Protein AF-A0A212FFH3-F1 (afdb_monomer)

Radius of gyration: 21.92 Å; Cα contacts (8 Å, |Δi|>4): 417; chains: 1; bounding box: 61×40×51 Å

Structure (mmCIF, N/CA/C/O backbone):
data_AF-A0A212FFH3-F1
#
_entry.id   AF-A0A212FFH3-F1
#
loop_
_atom_site.group_PDB
_atom_site.id
_atom_site.type_symbol
_atom_site.label_atom_id
_atom_site.label_alt_id
_atom_site.label_comp_id
_atom_site.label_asym_id
_atom_site.label_entity_id
_atom_site.label_seq_id
_atom_site.pdbx_PDB_ins_code
_atom_site.Cartn_x
_atom_site.Cartn_y
_atom_site.Cartn_z
_atom_site.occupancy
_atom_site.B_iso_or_equiv
_atom_site.auth_seq_id
_atom_site.auth_comp_id
_atom_site.auth_asym_id
_atom_site.auth_atom_id
_atom_site.pdbx_PDB_model_num
ATOM 1 N N . MET A 1 1 ? 16.364 11.597 5.522 1.00 53.00 1 MET A N 1
ATOM 2 C CA . MET A 1 1 ? 15.280 11.852 6.486 1.00 53.00 1 MET A CA 1
ATOM 3 C C . MET A 1 1 ? 15.518 13.255 6.977 1.00 53.00 1 MET A C 1
ATOM 5 O O . MET A 1 1 ? 16.485 13.451 7.699 1.00 53.00 1 MET A O 1
ATOM 9 N N . ASP A 1 2 ? 14.752 14.220 6.476 1.00 43.44 2 ASP A N 1
ATOM 10 C CA . ASP A 1 2 ? 14.699 15.530 7.116 1.00 43.44 2 ASP A CA 1
ATOM 11 C C . ASP A 1 2 ? 14.034 15.353 8.492 1.00 43.44 2 ASP A C 1
ATOM 13 O O . ASP A 1 2 ? 13.004 14.686 8.604 1.00 43.44 2 ASP A O 1
ATOM 17 N N . LEU A 1 3 ? 14.711 15.828 9.536 1.00 47.34 3 LEU A N 1
ATOM 18 C CA . LEU A 1 3 ? 14.344 15.676 10.949 1.00 47.34 3 LEU A CA 1
ATOM 19 C C . LEU A 1 3 ? 13.832 17.000 11.539 1.00 47.34 3 LEU A C 1
ATOM 21 O O . LEU A 1 3 ? 13.710 17.110 12.763 1.00 47.34 3 LEU A O 1
ATOM 25 N N . SER A 1 4 ? 13.552 17.998 10.693 1.00 45.84 4 SER A N 1
ATOM 26 C CA . SER A 1 4 ? 13.085 19.322 11.106 1.00 45.84 4 SER A CA 1
ATOM 27 C C . SER A 1 4 ? 11.875 19.224 12.060 1.00 45.84 4 SER A C 1
ATOM 29 O O . SER A 1 4 ? 10.978 18.402 11.854 1.00 45.84 4 SER A O 1
ATOM 31 N N . PRO A 1 5 ? 11.887 19.944 13.196 1.00 42.56 5 PRO A N 1
ATOM 32 C CA . PRO A 1 5 ? 10.888 19.805 14.250 1.00 42.56 5 PRO A CA 1
ATOM 33 C C . PRO A 1 5 ? 9.624 20.604 13.910 1.00 42.56 5 PRO A C 1
ATOM 35 O O . PRO A 1 5 ? 9.508 21.768 14.269 1.00 42.56 5 PRO A O 1
ATOM 38 N N . ASP A 1 6 ? 8.654 19.972 13.254 1.00 53.81 6 ASP A N 1
ATOM 39 C CA . ASP A 1 6 ? 7.264 20.415 13.363 1.00 53.81 6 ASP A CA 1
ATOM 40 C C . ASP A 1 6 ? 6.737 19.925 14.721 1.00 53.81 6 ASP A C 1
ATOM 42 O O . ASP A 1 6 ? 6.400 18.748 14.886 1.00 53.81 6 ASP A O 1
ATOM 46 N N . GLU A 1 7 ? 6.742 20.811 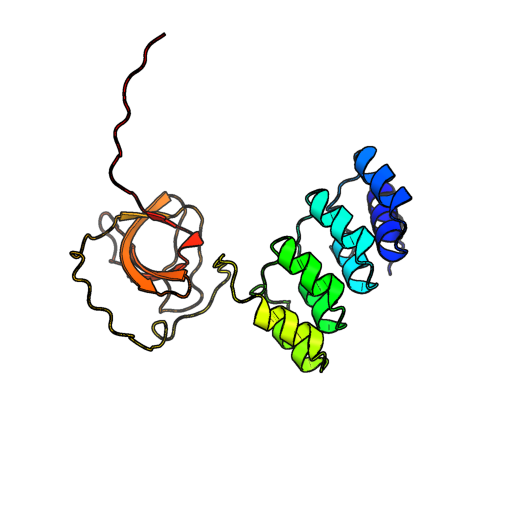15.720 1.00 53.56 7 GLU A N 1
ATOM 47 C CA . GLU A 1 7 ? 6.319 20.552 17.111 1.00 53.56 7 GLU A CA 1
ATOM 48 C C . GLU A 1 7 ? 4.887 19.978 17.217 1.00 53.56 7 GLU A C 1
ATOM 50 O O . GLU A 1 7 ? 4.553 19.318 18.197 1.00 53.56 7 GLU A O 1
ATOM 55 N N . GLU A 1 8 ? 4.045 20.156 16.193 1.00 56.94 8 GLU A N 1
ATOM 56 C CA . GLU A 1 8 ? 2.633 19.751 16.209 1.00 56.94 8 GLU A CA 1
ATOM 57 C C . GLU A 1 8 ? 2.380 18.264 15.878 1.00 56.94 8 GLU A C 1
ATOM 59 O O . GLU A 1 8 ? 1.301 17.762 16.179 1.00 56.94 8 GLU A O 1
ATOM 64 N N . ASN A 1 9 ? 3.351 17.516 15.326 1.00 69.75 9 ASN A N 1
ATOM 65 C CA . ASN A 1 9 ? 3.144 16.112 14.912 1.00 69.75 9 ASN A CA 1
ATOM 66 C C . ASN A 1 9 ? 4.090 15.105 15.598 1.00 69.75 9 ASN A C 1
ATOM 68 O O . ASN A 1 9 ? 4.608 14.164 14.983 1.00 69.75 9 ASN A O 1
ATOM 72 N N . PHE A 1 10 ? 4.345 15.300 16.895 1.00 77.06 10 PHE A N 1
ATOM 73 C CA . PHE A 1 10 ? 5.219 14.424 17.686 1.00 77.06 10 PHE A CA 1
ATOM 74 C C . PHE A 1 10 ? 4.735 12.964 17.712 1.00 77.06 10 PHE A C 1
ATOM 76 O O . PHE A 1 10 ? 5.533 12.047 17.513 1.00 77.06 10 PHE A O 1
ATOM 83 N N . GLN A 1 11 ? 3.427 12.739 17.889 1.00 77.25 11 GLN A N 1
ATOM 84 C CA . GLN A 1 11 ? 2.838 11.394 17.890 1.00 77.25 11 GLN A CA 1
ATOM 85 C C . GLN A 1 11 ? 2.949 10.714 16.524 1.00 77.25 11 GLN A C 1
ATOM 87 O O . GLN A 1 11 ? 3.329 9.547 16.463 1.00 77.25 11 GLN A O 1
ATOM 92 N N . GLY A 1 12 ? 2.709 11.442 15.426 1.00 80.50 12 GLY A N 1
ATOM 93 C CA . GLY A 1 12 ? 2.915 10.915 14.080 1.00 80.50 12 GLY A CA 1
ATOM 94 C C . GLY A 1 12 ? 4.368 10.512 13.852 1.00 80.50 12 GLY A C 1
ATOM 95 O O . GLY A 1 12 ? 4.637 9.418 13.359 1.00 80.50 12 GLY A O 1
ATOM 96 N N . ARG A 1 13 ? 5.332 11.333 14.286 1.00 83.00 13 ARG A N 1
ATOM 97 C CA . ARG A 1 13 ? 6.763 10.991 14.218 1.00 83.00 13 ARG A CA 1
ATOM 98 C C . ARG A 1 13 ? 7.092 9.735 15.025 1.00 83.00 13 ARG A C 1
ATOM 100 O O . ARG A 1 13 ? 7.803 8.866 14.523 1.00 83.00 13 ARG A O 1
ATOM 107 N N . LEU A 1 14 ? 6.559 9.616 16.241 1.00 88.12 14 LEU A N 1
ATOM 108 C CA . LEU A 1 14 ? 6.739 8.422 17.066 1.00 88.12 14 LEU A CA 1
ATOM 109 C C . LEU A 1 14 ? 6.138 7.176 16.405 1.00 88.12 14 LEU A C 1
ATO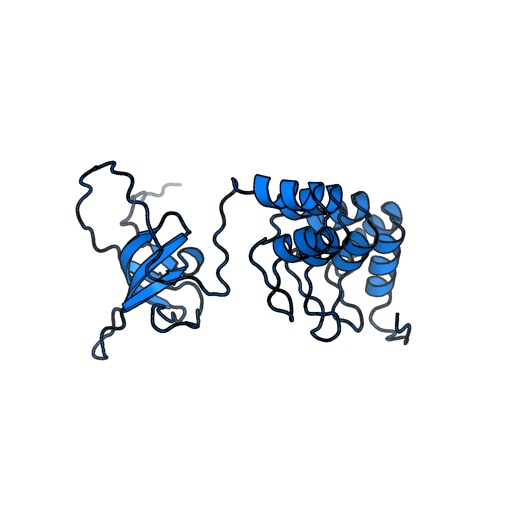M 111 O O . LEU A 1 14 ? 6.782 6.129 16.401 1.00 88.12 14 LEU A O 1
ATOM 115 N N . LEU A 1 15 ? 4.962 7.300 15.784 1.00 89.44 15 LEU A N 1
ATOM 116 C CA . LEU A 1 15 ? 4.292 6.205 15.082 1.00 89.44 15 LEU A CA 1
ATOM 117 C C . LEU A 1 15 ? 5.128 5.701 13.895 1.00 89.44 15 LEU A C 1
ATOM 119 O O . LEU A 1 15 ? 5.273 4.494 13.705 1.00 89.44 15 LEU A O 1
ATOM 123 N N . HIS A 1 16 ? 5.757 6.610 13.141 1.00 88.75 16 HIS A N 1
ATOM 124 C CA . HIS A 1 16 ? 6.697 6.240 12.077 1.00 88.75 16 HIS A CA 1
ATOM 125 C C . HIS A 1 16 ? 7.910 5.478 12.611 1.00 88.75 16 HIS A C 1
ATOM 127 O O . HIS A 1 16 ? 8.321 4.484 12.013 1.00 88.75 16 HIS A O 1
ATOM 133 N N . LEU A 1 17 ? 8.499 5.943 13.715 1.00 89.25 17 LEU A N 1
ATOM 134 C CA . LEU A 1 17 ? 9.668 5.310 14.325 1.00 89.25 17 LEU A CA 1
ATOM 135 C C . LEU A 1 17 ? 9.334 3.927 14.896 1.00 89.25 17 LEU A C 1
ATOM 137 O O . LEU A 1 17 ? 10.089 2.980 14.672 1.00 89.25 17 LEU A O 1
ATOM 141 N N . ALA A 1 18 ? 8.183 3.791 15.560 1.00 92.12 18 ALA A N 1
ATOM 142 C CA . ALA A 1 18 ? 7.683 2.513 16.054 1.00 92.12 18 ALA A CA 1
ATOM 143 C C . ALA A 1 18 ? 7.504 1.509 14.903 1.00 92.12 18 ALA A C 1
ATOM 145 O O . ALA A 1 18 ? 8.027 0.397 14.964 1.00 92.12 18 ALA A O 1
ATOM 146 N N . ALA A 1 19 ? 6.874 1.941 13.806 1.00 91.88 19 ALA A N 1
ATOM 147 C CA . ALA A 1 19 ? 6.693 1.133 12.603 1.00 91.88 19 ALA A CA 1
ATOM 148 C C . ALA A 1 19 ? 8.019 0.755 11.913 1.00 91.88 19 ALA A C 1
ATOM 150 O O . ALA A 1 19 ? 8.158 -0.352 11.393 1.00 91.88 19 ALA A O 1
ATOM 151 N N . LEU A 1 20 ? 9.008 1.655 11.907 1.00 89.62 20 LEU A N 1
ATOM 152 C CA . LEU A 1 20 ? 10.315 1.429 11.282 1.00 89.62 20 LEU A CA 1
ATOM 153 C C . LEU A 1 20 ? 11.167 0.406 12.053 1.00 89.62 20 LEU A C 1
ATOM 155 O O . LEU A 1 20 ? 11.857 -0.419 11.443 1.00 89.62 20 LEU A O 1
ATOM 159 N N . TRP A 1 21 ? 11.127 0.465 13.386 1.00 89.50 21 TRP A N 1
ATOM 160 C CA . TRP A 1 21 ? 11.903 -0.403 14.277 1.00 89.50 21 TRP A CA 1
ATOM 161 C C . TRP A 1 21 ? 11.163 -1.663 14.733 1.00 89.50 21 TRP A C 1
ATOM 163 O O . TRP A 1 21 ? 11.727 -2.440 15.496 1.00 89.50 21 TRP A O 1
ATOM 173 N N . ASP A 1 22 ? 9.952 -1.894 14.223 1.00 90.00 22 ASP A N 1
ATOM 174 C CA . ASP A 1 22 ? 9.084 -3.022 14.589 1.00 90.00 22 ASP A CA 1
ATOM 175 C C . ASP A 1 22 ? 8.681 -3.049 16.070 1.00 90.00 22 ASP A C 1
ATOM 177 O O . ASP A 1 22 ? 8.478 -4.110 16.661 1.00 90.00 22 ASP A O 1
ATOM 181 N N . ASN A 1 23 ? 8.579 -1.873 16.693 1.00 93.38 23 ASN A N 1
ATOM 182 C CA . ASN A 1 23 ? 8.131 -1.763 18.073 1.00 93.3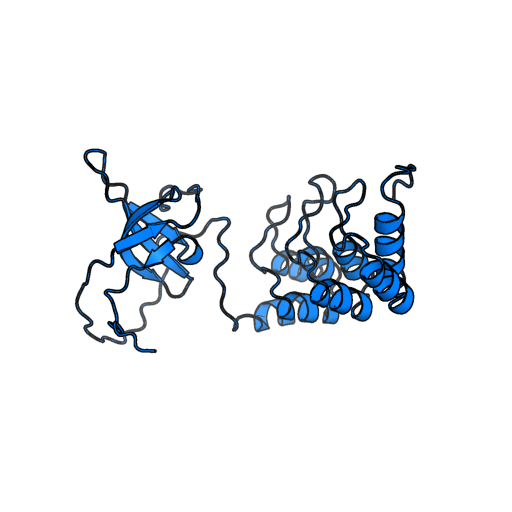8 23 ASN A CA 1
ATOM 183 C C . ASN A 1 23 ? 6.597 -1.793 18.123 1.00 93.38 23 ASN A C 1
ATOM 185 O O . ASN A 1 23 ? 5.940 -0.752 18.184 1.00 93.38 23 ASN A O 1
ATOM 189 N N . LEU A 1 24 ? 6.045 -3.006 18.058 1.00 92.50 24 LEU A N 1
ATOM 190 C CA . LEU A 1 24 ? 4.604 -3.248 18.037 1.00 92.50 24 LEU A CA 1
ATOM 191 C C . LEU A 1 24 ? 3.904 -2.740 19.304 1.00 92.50 24 LEU A C 1
ATOM 193 O O . LEU A 1 24 ? 2.816 -2.183 19.201 1.00 92.50 24 LEU A O 1
ATOM 197 N N . GLU A 1 25 ? 4.526 -2.906 20.473 1.00 93.12 25 GLU A N 1
ATOM 198 C CA . GLU A 1 25 ? 3.972 -2.462 21.759 1.00 93.12 25 GLU A CA 1
ATOM 199 C C . GLU A 1 25 ? 3.777 -0.944 21.762 1.00 93.12 25 GLU A C 1
ATOM 201 O O . GLU A 1 25 ? 2.660 -0.460 21.945 1.00 93.12 25 GLU A O 1
ATOM 206 N N . LEU A 1 26 ? 4.833 -0.192 21.432 1.00 91.69 26 LEU A N 1
ATOM 207 C CA . LEU A 1 26 ? 4.756 1.265 21.330 1.00 91.69 26 LEU A CA 1
ATOM 208 C C . LEU A 1 26 ? 3.752 1.706 20.259 1.00 91.69 26 LEU A C 1
ATOM 210 O O . LEU A 1 26 ? 3.013 2.666 20.459 1.00 91.69 26 LEU A O 1
ATOM 214 N N . LEU A 1 27 ? 3.711 1.016 19.117 1.00 93.31 27 LEU A N 1
ATOM 215 C CA . LEU A 1 27 ? 2.769 1.323 18.044 1.00 93.31 27 LEU A CA 1
ATOM 216 C C . LEU A 1 27 ? 1.312 1.161 18.506 1.00 93.31 27 LEU A C 1
ATOM 218 O O . LEU A 1 27 ? 0.493 2.043 18.258 1.00 93.31 27 LEU A O 1
ATOM 222 N N . GLN A 1 28 ? 0.994 0.069 19.202 1.00 92.38 28 GLN A N 1
ATOM 223 C CA . GLN A 1 28 ? -0.345 -0.184 19.736 1.00 92.38 28 GLN A CA 1
ATOM 224 C C . GLN A 1 28 ? -0.731 0.818 20.825 1.00 92.38 28 GLN A C 1
ATOM 226 O O . GLN A 1 28 ? -1.860 1.310 20.812 1.00 92.38 28 GLN A O 1
ATOM 231 N N . GLU A 1 29 ? 0.192 1.164 21.725 1.00 92.88 29 GLU A N 1
ATOM 232 C CA . GLU A 1 29 ? -0.041 2.202 22.733 1.00 92.88 29 GLU A CA 1
ATOM 233 C C . GLU A 1 29 ? -0.341 3.555 22.082 1.00 92.88 29 GLU A C 1
ATOM 235 O O . GLU A 1 29 ? -1.333 4.198 22.427 1.00 92.88 29 GLU A O 1
ATOM 240 N N . LEU A 1 30 ? 0.453 3.966 21.088 1.00 89.75 30 LEU A N 1
ATOM 241 C CA . LEU A 1 30 ? 0.237 5.225 20.372 1.00 89.75 30 LEU A CA 1
ATOM 242 C C . LEU A 1 30 ? -1.146 5.265 19.712 1.00 89.75 30 LEU A C 1
ATOM 244 O O . LEU A 1 30 ? -1.883 6.234 19.901 1.00 89.75 30 LEU A O 1
ATOM 248 N N . LEU A 1 31 ? -1.534 4.198 19.010 1.00 88.50 31 LEU A N 1
ATOM 249 C CA . LEU A 1 31 ? -2.857 4.089 18.389 1.00 88.50 31 LEU A CA 1
ATOM 250 C C . LEU A 1 31 ? -3.984 4.113 19.435 1.00 88.50 31 LEU A C 1
ATOM 252 O O . LEU A 1 31 ? -4.989 4.795 19.239 1.00 88.50 31 LEU A O 1
ATOM 256 N N . ALA A 1 32 ? -3.804 3.445 20.578 1.00 89.44 32 ALA A N 1
ATOM 257 C CA . ALA A 1 32 ? -4.771 3.459 21.677 1.00 89.44 32 ALA A CA 1
ATOM 258 C C . ALA A 1 32 ? -4.915 4.846 22.329 1.00 89.44 32 ALA A C 1
ATOM 260 O O . ALA A 1 32 ? -6.006 5.213 22.763 1.00 89.44 32 ALA A O 1
ATOM 261 N N . THR A 1 33 ? -3.839 5.640 22.365 1.00 87.12 33 THR A N 1
ATOM 262 C CA . THR A 1 33 ? -3.863 7.032 22.857 1.00 87.12 33 THR A CA 1
ATOM 263 C C . THR A 1 33 ? -4.414 8.042 21.844 1.00 87.12 33 THR A C 1
ATOM 265 O O . THR A 1 33 ? -4.461 9.236 22.140 1.00 87.12 33 THR A O 1
ATOM 268 N N . GLY A 1 34 ? -4.869 7.577 20.676 1.00 81.62 34 GLY A N 1
ATOM 269 C CA . GLY A 1 34 ? -5.495 8.412 19.651 1.00 81.62 34 GLY A CA 1
ATOM 270 C C . GLY A 1 34 ? -4.520 9.026 18.649 1.00 81.62 34 GLY A C 1
ATOM 271 O O . GLY A 1 34 ? -4.877 10.011 18.005 1.00 81.62 34 GLY A O 1
ATOM 272 N N . ALA A 1 35 ? -3.311 8.470 18.500 1.00 85.56 35 ALA A N 1
ATOM 273 C CA . ALA A 1 35 ? -2.413 8.880 17.426 1.00 85.56 35 ALA A CA 1
ATOM 274 C C . ALA A 1 35 ? -3.091 8.689 16.059 1.00 85.56 35 ALA A C 1
ATOM 276 O O . ALA A 1 35 ? -3.705 7.655 15.788 1.00 85.56 35 ALA A O 1
ATOM 277 N N . GLU A 1 36 ? -2.955 9.680 15.180 1.00 85.38 36 GLU A N 1
ATOM 278 C CA . GLU A 1 36 ? -3.486 9.603 13.822 1.00 85.38 36 GLU A CA 1
ATOM 279 C C . GLU A 1 36 ? -2.737 8.519 13.029 1.00 85.38 36 GLU A C 1
ATOM 281 O O . GLU A 1 36 ? -1.553 8.658 12.719 1.00 85.38 36 GLU A O 1
ATOM 286 N N . VAL A 1 37 ? -3.432 7.424 12.701 1.00 87.94 37 VAL A N 1
ATOM 287 C CA . VAL A 1 37 ? -2.851 6.255 12.012 1.00 87.94 37 VAL A CA 1
ATOM 288 C C . VAL A 1 37 ? -2.232 6.617 10.655 1.00 87.94 37 VAL A C 1
ATOM 290 O O . VAL A 1 37 ? -1.184 6.089 10.275 1.00 87.94 37 VAL A O 1
ATOM 293 N N . ASP A 1 38 ? -2.851 7.572 9.961 1.00 86.81 38 ASP A N 1
ATOM 294 C CA . ASP A 1 38 ? -2.436 8.070 8.651 1.00 86.81 38 ASP A CA 1
ATOM 295 C C . ASP A 1 38 ? -1.597 9.349 8.731 1.00 86.81 38 ASP A C 1
ATOM 297 O O . ASP A 1 38 ? -1.389 10.002 7.703 1.00 86.81 38 ASP A O 1
ATOM 301 N N . ALA A 1 39 ? -1.074 9.688 9.919 1.00 87.31 39 ALA A N 1
ATOM 302 C CA . ALA A 1 39 ? -0.164 10.811 10.091 1.00 87.31 39 ALA A CA 1
ATOM 303 C C . ALA A 1 39 ? 0.951 10.746 9.044 1.00 87.31 39 ALA A C 1
ATOM 305 O O . ALA A 1 39 ? 1.543 9.686 8.809 1.00 87.31 39 ALA A O 1
ATOM 306 N N . ARG A 1 40 ? 1.237 11.889 8.417 1.00 86.44 40 ARG A N 1
ATOM 307 C CA . ARG A 1 40 ? 2.198 11.981 7.317 1.00 86.44 40 ARG A CA 1
ATOM 308 C C . ARG A 1 40 ? 3.451 12.749 7.713 1.00 86.44 40 ARG A C 1
ATOM 310 O O . ARG A 1 40 ? 3.369 13.752 8.417 1.00 86.44 40 ARG A O 1
ATOM 317 N N . ASP A 1 41 ? 4.603 12.278 7.248 1.00 83.94 41 ASP A N 1
ATOM 318 C CA . ASP A 1 41 ? 5.867 13.010 7.345 1.00 83.94 41 ASP A CA 1
ATOM 319 C C . ASP A 1 41 ? 6.000 14.086 6.246 1.00 83.94 41 ASP A C 1
ATOM 321 O O . ASP A 1 41 ? 5.143 14.214 5.367 1.00 83.94 41 ASP A O 1
ATOM 325 N N . GLY A 1 42 ? 7.106 14.840 6.254 1.00 80.44 42 GLY A N 1
ATOM 326 C CA . GLY A 1 42 ? 7.388 15.882 5.253 1.00 80.44 42 GLY A CA 1
ATOM 327 C C . GLY A 1 42 ? 7.459 15.387 3.797 1.00 80.44 42 GLY A C 1
ATOM 328 O O . GLY A 1 42 ? 7.416 16.191 2.871 1.00 80.44 42 GLY A O 1
ATOM 329 N N . TYR A 1 43 ? 7.505 14.070 3.569 1.00 81.19 43 TYR A N 1
ATOM 330 C CA . TYR A 1 43 ? 7.454 13.452 2.242 1.00 81.19 43 TYR A CA 1
ATOM 331 C C . TYR A 1 43 ? 6.089 12.822 1.926 1.00 81.19 43 TYR A C 1
ATOM 333 O O . TYR A 1 43 ? 5.966 12.011 1.001 1.00 81.19 43 TYR A O 1
ATOM 341 N N . MET A 1 44 ? 5.054 13.172 2.692 1.00 84.88 44 MET A N 1
ATOM 342 C CA . MET A 1 44 ? 3.715 12.581 2.645 1.00 84.88 44 MET A CA 1
ATOM 343 C C . MET A 1 44 ? 3.690 11.059 2.851 1.00 84.88 44 MET A C 1
ATOM 345 O O . MET A 1 44 ? 2.763 10.385 2.398 1.00 84.88 44 MET A O 1
ATOM 349 N N . ARG A 1 45 ? 4.702 10.488 3.506 1.00 87.38 45 ARG A N 1
ATOM 350 C CA . ARG A 1 45 ? 4.726 9.061 3.844 1.00 87.38 45 ARG A CA 1
ATOM 351 C C . ARG A 1 45 ? 3.997 8.866 5.162 1.00 87.38 45 ARG A C 1
ATOM 353 O O . ARG A 1 45 ? 4.096 9.719 6.027 1.00 87.38 45 ARG A O 1
ATOM 360 N N . SER A 1 46 ? 3.290 7.752 5.294 1.00 91.75 46 SER A N 1
ATOM 361 C CA . SER A 1 46 ? 2.673 7.320 6.553 1.00 91.75 46 SER A CA 1
ATOM 362 C C . SER A 1 46 ? 3.529 6.273 7.268 1.00 91.75 46 SER A C 1
ATOM 364 O O . SER A 1 46 ? 4.456 5.698 6.680 1.00 91.75 46 SER A O 1
ATOM 366 N N . ALA A 1 47 ? 3.171 5.939 8.509 1.00 91.75 47 ALA A N 1
ATOM 367 C CA . ALA A 1 47 ? 3.793 4.838 9.245 1.00 91.75 47 ALA A CA 1
ATOM 368 C C . ALA A 1 47 ? 3.728 3.505 8.467 1.00 91.75 47 ALA A C 1
ATOM 370 O O . ALA A 1 47 ? 4.672 2.714 8.506 1.00 91.75 47 ALA A O 1
ATOM 371 N N . LEU A 1 48 ? 2.677 3.299 7.661 1.00 93.81 48 LEU A N 1
ATOM 372 C CA . LEU A 1 48 ? 2.538 2.126 6.794 1.00 93.81 48 LEU A CA 1
ATOM 373 C C . LEU A 1 48 ? 3.628 2.070 5.711 1.00 93.81 48 LEU A C 1
ATOM 375 O O . LEU A 1 48 ? 4.165 1.001 5.421 1.00 93.81 48 LEU A O 1
ATOM 379 N N . HIS A 1 49 ? 4.020 3.221 5.153 1.00 93.69 49 HIS A N 1
ATOM 380 C CA . HIS A 1 49 ? 5.143 3.301 4.215 1.00 93.69 49 HIS A CA 1
ATOM 381 C C . HIS A 1 49 ? 6.471 2.962 4.902 1.00 93.69 49 HIS A C 1
ATOM 383 O O . HIS A 1 49 ? 7.313 2.292 4.304 1.00 93.69 49 HIS A O 1
ATOM 389 N N . ALA A 1 50 ? 6.663 3.402 6.151 1.00 91.81 50 ALA A N 1
ATOM 390 C CA . ALA A 1 50 ? 7.862 3.096 6.930 1.00 91.81 50 ALA A CA 1
ATOM 391 C C . ALA A 1 50 ? 7.968 1.592 7.247 1.00 91.81 50 ALA A C 1
ATOM 393 O O . ALA A 1 50 ? 9.016 0.992 6.993 1.00 91.81 50 ALA A O 1
ATOM 394 N N . ALA A 1 51 ? 6.878 0.962 7.701 1.00 93.81 51 ALA A N 1
ATOM 395 C CA . ALA A 1 51 ? 6.826 -0.484 7.934 1.00 93.81 5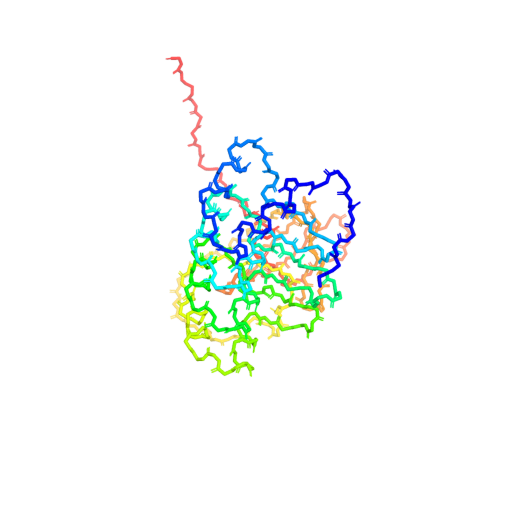1 ALA A CA 1
ATOM 396 C C . ALA A 1 51 ? 7.062 -1.283 6.640 1.00 93.81 51 ALA A C 1
ATOM 398 O O . ALA A 1 51 ? 7.821 -2.259 6.623 1.00 93.81 51 ALA A O 1
ATOM 399 N N . ALA A 1 52 ? 6.465 -0.829 5.529 1.00 94.00 52 ALA A N 1
ATOM 400 C CA . ALA A 1 52 ? 6.665 -1.424 4.214 1.00 94.00 52 ALA A CA 1
ATOM 401 C C . ALA A 1 52 ? 8.117 -1.312 3.737 1.00 94.00 52 ALA A C 1
ATOM 403 O O . ALA A 1 52 ? 8.608 -2.241 3.109 1.00 94.00 52 ALA A O 1
ATOM 404 N N . LEU A 1 53 ? 8.820 -0.219 4.049 1.00 92.56 53 LEU A N 1
ATOM 405 C CA . LEU A 1 53 ? 10.226 -0.010 3.690 1.00 92.56 53 LEU A CA 1
ATOM 406 C C . LEU A 1 53 ? 11.1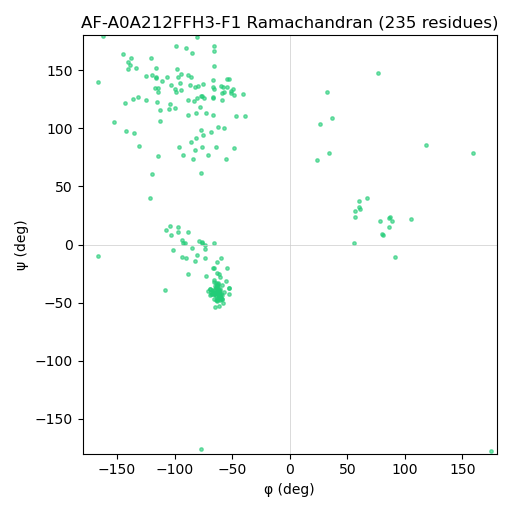75 -0.955 4.443 1.00 92.56 53 LEU A C 1
ATOM 408 O O . LEU A 1 53 ? 12.140 -1.457 3.860 1.00 92.56 53 LEU A O 1
ATOM 412 N N . ALA A 1 54 ? 10.903 -1.173 5.730 1.00 89.94 54 ALA A N 1
ATOM 413 C CA . ALA A 1 54 ? 11.786 -1.869 6.663 1.00 89.94 54 ALA A CA 1
ATOM 414 C C . ALA A 1 54 ? 11.462 -3.363 6.867 1.00 89.94 54 ALA A C 1
ATOM 416 O O . ALA A 1 54 ? 12.039 -3.972 7.759 1.00 89.94 54 ALA A O 1
ATOM 417 N N . GLU A 1 55 ? 10.578 -3.950 6.050 1.00 91.44 55 GLU A N 1
ATOM 418 C CA . GLU A 1 55 ? 10.145 -5.359 6.161 1.00 91.44 55 GLU A CA 1
ATOM 419 C C . GLU A 1 55 ? 9.467 -5.697 7.506 1.00 91.44 55 GLU A C 1
ATOM 421 O O . GLU A 1 55 ? 9.576 -6.803 8.026 1.00 91.44 55 GLU A O 1
ATOM 426 N N . ARG A 1 56 ? 8.761 -4.731 8.111 1.00 90.94 56 ARG A N 1
ATOM 427 C CA . ARG A 1 56 ? 8.143 -4.902 9.439 1.00 90.94 56 ARG A CA 1
ATOM 428 C C . ARG A 1 56 ? 6.705 -5.386 9.335 1.00 90.94 56 ARG A C 1
ATOM 430 O O . ARG A 1 56 ? 5.767 -4.602 9.461 1.00 90.94 56 ARG A O 1
ATOM 437 N N . SER A 1 57 ? 6.530 -6.677 9.062 1.00 89.88 57 SER A N 1
ATOM 438 C CA . SER A 1 57 ? 5.204 -7.262 8.823 1.00 89.88 57 SER A CA 1
ATOM 439 C C . SER A 1 57 ? 4.263 -7.153 10.026 1.00 89.88 57 SER A C 1
ATOM 441 O O . SER A 1 57 ? 3.076 -6.915 9.826 1.00 89.88 57 SER A O 1
ATOM 443 N N . SER A 1 58 ? 4.766 -7.261 11.260 1.00 92.81 58 SER A N 1
ATOM 444 C CA . SER A 1 58 ? 3.945 -7.178 12.478 1.00 92.81 58 SER A CA 1
ATOM 445 C C . SER A 1 58 ? 3.314 -5.795 12.644 1.00 92.81 58 SER A C 1
ATOM 447 O O . SER A 1 58 ? 2.093 -5.672 12.731 1.00 92.81 58 SER A O 1
ATOM 449 N N . CYS A 1 59 ? 4.137 -4.741 12.612 1.00 92.31 59 CYS A N 1
ATOM 450 C CA . CYS A 1 59 ? 3.644 -3.364 12.675 1.00 92.31 59 CYS A CA 1
ATOM 451 C C . CYS A 1 59 ? 2.798 -2.989 11.455 1.00 92.31 59 CYS A C 1
ATOM 453 O O . CYS A 1 59 ? 1.816 -2.266 11.593 1.00 92.31 59 CYS A O 1
ATOM 455 N N . LEU A 1 60 ? 3.143 -3.493 10.265 1.00 94.50 60 LEU A N 1
ATOM 456 C CA . LEU A 1 60 ? 2.354 -3.267 9.054 1.00 94.50 60 LEU A CA 1
ATOM 457 C C . LEU A 1 60 ? 0.932 -3.817 9.200 1.00 94.50 60 LEU A C 1
ATOM 459 O O . LEU A 1 60 ? -0.020 -3.107 8.890 1.00 94.50 60 LEU A O 1
ATOM 463 N N . ILE A 1 61 ? 0.786 -5.055 9.687 1.00 92.88 61 ILE A N 1
ATOM 464 C CA . ILE A 1 61 ? -0.526 -5.675 9.917 1.00 92.88 61 ILE A CA 1
ATOM 465 C C . ILE A 1 61 ? -1.310 -4.872 10.958 1.00 92.88 61 ILE A C 1
ATOM 467 O O . ILE A 1 61 ? -2.455 -4.523 10.699 1.00 92.88 61 ILE A O 1
ATOM 471 N N . ALA A 1 62 ? -0.683 -4.497 12.076 1.00 92.19 62 ALA A N 1
ATOM 472 C CA . ALA A 1 62 ? -1.343 -3.707 13.115 1.00 92.19 62 ALA A CA 1
ATOM 473 C C . ALA A 1 62 ? -1.836 -2.339 12.610 1.00 92.19 62 ALA A C 1
ATOM 475 O O . ALA A 1 62 ? -2.930 -1.910 12.968 1.00 92.19 62 ALA A O 1
ATOM 476 N N . LEU A 1 63 ? -1.067 -1.670 11.744 1.00 92.38 63 LEU A N 1
ATOM 477 C CA . LEU A 1 63 ? -1.493 -0.426 11.097 1.00 92.38 63 LEU A CA 1
ATOM 478 C C . LEU A 1 63 ? -2.681 -0.652 10.152 1.00 92.38 63 LEU A C 1
ATOM 480 O O . LEU A 1 63 ? -3.626 0.134 10.164 1.00 92.38 63 LEU A O 1
ATOM 484 N N . CYS A 1 64 ? -2.666 -1.727 9.357 1.00 91.81 64 CYS A N 1
ATOM 485 C CA . CYS A 1 64 ? -3.802 -2.092 8.507 1.00 91.81 64 CYS A CA 1
ATOM 486 C C . CYS A 1 64 ? -5.064 -2.398 9.330 1.00 91.81 64 CYS A C 1
ATOM 488 O O . CYS A 1 64 ? -6.140 -1.908 8.993 1.00 91.81 64 CYS A O 1
ATOM 490 N N . ASP A 1 65 ? -4.933 -3.150 10.424 1.00 91.31 65 ASP A N 1
ATOM 491 C CA . ASP A 1 65 ? -6.043 -3.488 11.324 1.00 91.31 65 ASP A CA 1
ATOM 492 C C . ASP A 1 65 ? -6.600 -2.247 12.040 1.00 91.31 65 ASP A C 1
ATOM 494 O O . ASP A 1 65 ? -7.801 -2.161 12.301 1.00 91.31 65 ASP A O 1
ATOM 498 N N . ALA A 1 66 ? -5.748 -1.250 12.300 1.00 86.81 66 ALA A N 1
ATOM 499 C CA . ALA A 1 66 ? -6.136 0.054 12.835 1.00 86.81 66 ALA A CA 1
ATOM 500 C C . ALA A 1 66 ? -6.795 0.985 11.796 1.00 86.81 66 ALA A C 1
ATOM 502 O O . ALA A 1 66 ? -7.162 2.111 12.129 1.00 86.81 66 ALA A O 1
ATOM 503 N N . GLY A 1 67 ? -6.970 0.528 10.551 1.00 85.69 67 GLY A N 1
ATOM 504 C CA . GLY A 1 67 ? -7.665 1.270 9.502 1.00 85.69 67 GLY A CA 1
ATOM 505 C C . GLY A 1 67 ? -6.790 2.243 8.714 1.00 85.69 67 GLY A C 1
ATOM 506 O O . GLY A 1 67 ? -7.337 3.174 8.128 1.00 85.69 67 GLY A O 1
ATOM 507 N N . ALA A 1 68 ? -5.468 2.042 8.681 1.00 90.81 68 ALA A N 1
ATOM 508 C CA . ALA A 1 68 ? -4.576 2.831 7.830 1.00 90.81 68 ALA A CA 1
ATOM 509 C C . ALA A 1 68 ? -5.011 2.797 6.354 1.00 90.81 68 ALA A C 1
ATOM 511 O O . ALA A 1 68 ? -5.383 1.741 5.825 1.00 90.81 68 ALA A O 1
ATOM 512 N N . ASP A 1 69 ? -4.873 3.922 5.652 1.00 88.44 69 ASP A N 1
ATOM 513 C CA . ASP A 1 69 ? -5.081 3.990 4.208 1.00 88.44 69 ASP A CA 1
ATOM 514 C C . ASP A 1 69 ? -3.974 3.222 3.465 1.00 88.44 69 ASP A C 1
ATOM 516 O O . ASP A 1 69 ? -2.880 3.721 3.179 1.00 88.44 69 ASP A O 1
ATOM 520 N N . VAL A 1 70 ? -4.287 1.975 3.111 1.00 91.94 70 VAL A N 1
ATOM 521 C CA . VAL A 1 70 ? -3.392 1.040 2.412 1.00 91.94 70 VAL A CA 1
ATOM 522 C C . VAL A 1 70 ? -2.959 1.557 1.032 1.00 91.94 70 VAL A C 1
ATOM 524 O O . VAL A 1 70 ? -1.890 1.191 0.529 1.00 91.94 70 VAL A O 1
ATOM 527 N N . ASN A 1 71 ? -3.767 2.429 0.423 1.00 89.69 71 ASN A N 1
ATOM 528 C CA . ASN A 1 71 ? -3.532 2.985 -0.908 1.00 89.69 71 ASN A CA 1
ATOM 529 C C . ASN A 1 71 ? -3.012 4.428 -0.869 1.00 89.69 71 ASN A C 1
ATOM 531 O O . ASN A 1 71 ? -2.863 5.047 -1.929 1.00 89.69 71 ASN A O 1
ATOM 535 N N . ALA A 1 72 ? -2.684 4.947 0.319 1.00 86.94 72 ALA A N 1
ATOM 536 C CA . ALA A 1 72 ? -2.052 6.246 0.468 1.00 86.94 72 ALA A CA 1
ATOM 537 C C . ALA A 1 72 ? -0.777 6.315 -0.380 1.00 86.94 72 ALA A C 1
ATOM 539 O O . ALA A 1 72 ? 0.031 5.383 -0.402 1.00 86.94 72 ALA A O 1
ATOM 540 N N . LYS A 1 73 ? -0.599 7.436 -1.082 1.00 88.12 73 LYS A N 1
ATOM 541 C CA . LYS A 1 73 ? 0.585 7.709 -1.899 1.00 88.12 73 LYS A CA 1
ATOM 542 C C . LYS A 1 73 ? 1.502 8.683 -1.175 1.00 88.12 73 LYS A C 1
ATOM 544 O O . LYS A 1 73 ? 1.034 9.698 -0.656 1.00 88.12 73 LYS A O 1
ATOM 549 N N . SER A 1 74 ? 2.799 8.407 -1.228 1.00 87.38 74 SER A N 1
ATOM 550 C CA . SER A 1 74 ? 3.833 9.371 -0.875 1.00 87.38 74 SER A CA 1
ATOM 551 C C . SER A 1 74 ? 3.852 10.555 -1.853 1.00 87.38 74 SER A C 1
ATOM 553 O O . SER A 1 74 ? 3.169 10.552 -2.883 1.00 87.38 74 SER A O 1
ATOM 555 N N . ASN A 1 75 ? 4.627 11.594 -1.543 1.00 84.69 75 ASN A N 1
ATOM 556 C CA . ASN A 1 75 ? 4.732 12.763 -2.410 1.00 84.69 75 ASN A CA 1
ATOM 557 C C . ASN A 1 75 ? 5.403 12.421 -3.758 1.00 84.69 75 ASN A C 1
ATOM 559 O O . ASN A 1 75 ? 6.018 11.367 -3.939 1.00 84.69 75 ASN A O 1
ATOM 563 N N . GLN A 1 76 ? 5.303 13.336 -4.724 1.00 76.19 76 GLN A N 1
ATOM 564 C CA . GLN A 1 76 ? 5.880 13.125 -6.056 1.00 76.19 76 GLN A CA 1
ATOM 565 C C . GLN A 1 76 ? 7.411 13.017 -6.028 1.00 76.19 76 GLN A C 1
ATOM 567 O O . GLN A 1 76 ? 7.959 12.234 -6.797 1.00 76.19 76 GLN A O 1
ATOM 572 N N . GLU A 1 77 ? 8.085 13.727 -5.116 1.00 74.88 77 GLU A N 1
ATOM 573 C CA . GLU A 1 77 ? 9.548 13.686 -4.956 1.00 74.88 77 GLU A CA 1
ATOM 574 C C . GLU A 1 77 ? 10.062 12.300 -4.557 1.00 74.88 77 GLU A C 1
ATOM 576 O O . GLU A 1 77 ? 11.129 11.873 -4.989 1.00 74.88 77 GLU A O 1
ATOM 581 N N . THR A 1 78 ? 9.282 11.559 -3.768 1.00 76.50 78 THR A N 1
ATOM 582 C CA . THR A 1 78 ? 9.575 10.163 -3.409 1.00 76.50 78 THR A CA 1
ATOM 583 C C . THR A 1 78 ? 8.997 9.156 -4.409 1.00 76.50 78 THR A C 1
ATOM 585 O O . THR A 1 78 ? 9.011 7.947 -4.164 1.00 76.50 78 THR A O 1
ATOM 588 N N . GLY A 1 79 ? 8.513 9.639 -5.555 1.00 76.81 79 GLY A N 1
ATOM 589 C CA . GLY A 1 79 ? 8.010 8.819 -6.650 1.00 76.81 79 GLY A CA 1
ATOM 590 C C . GLY A 1 79 ? 6.543 8.422 -6.518 1.00 76.81 79 GLY A C 1
ATOM 591 O O . GLY A 1 79 ? 6.120 7.507 -7.218 1.00 76.81 79 GLY A O 1
ATOM 592 N N . GLY A 1 80 ? 5.756 9.061 -5.643 1.00 86.25 80 GLY A N 1
ATOM 593 C CA . GLY A 1 80 ? 4.311 8.830 -5.568 1.00 86.25 80 GLY A CA 1
ATOM 594 C C . GLY A 1 80 ? 3.951 7.380 -5.253 1.00 86.25 80 GLY A C 1
ATOM 595 O O . GLY A 1 80 ? 3.036 6.828 -5.864 1.00 86.25 80 GLY A O 1
ATOM 596 N N . LYS A 1 81 ? 4.724 6.724 -4.388 1.00 90.88 81 LYS A N 1
ATOM 597 C CA . LYS A 1 81 ? 4.637 5.281 -4.140 1.00 90.88 81 LYS A CA 1
ATOM 598 C C . LYS A 1 81 ? 3.614 4.994 -3.047 1.00 90.88 81 LYS A C 1
ATOM 600 O O . LYS A 1 81 ? 3.496 5.767 -2.107 1.00 90.88 81 LYS A O 1
ATOM 605 N N . THR A 1 82 ? 2.911 3.870 -3.158 1.00 94.38 82 THR A N 1
ATOM 606 C CA . THR A 1 82 ? 2.134 3.301 -2.040 1.00 94.38 82 THR A CA 1
ATOM 607 C C . THR A 1 82 ? 2.999 2.341 -1.226 1.00 94.38 82 THR A C 1
ATOM 609 O O . THR A 1 82 ? 4.065 1.914 -1.686 1.00 94.38 82 THR A O 1
ATOM 612 N N . ALA A 1 83 ? 2.522 1.921 -0.053 1.00 94.62 83 ALA A N 1
ATOM 613 C CA . ALA A 1 83 ? 3.168 0.864 0.727 1.00 94.62 83 ALA A CA 1
ATOM 614 C C . ALA A 1 83 ? 3.405 -0.417 -0.106 1.00 94.62 83 ALA A C 1
ATOM 616 O O . ALA A 1 83 ? 4.471 -1.028 -0.012 1.00 94.62 83 ALA A O 1
ATOM 617 N N . LEU A 1 84 ? 2.467 -0.776 -0.997 1.00 95.19 84 LEU A N 1
ATOM 618 C CA . LEU A 1 84 ? 2.601 -1.946 -1.873 1.00 95.19 84 LEU A CA 1
ATOM 619 C C . LEU A 1 84 ? 3.713 -1.774 -2.915 1.00 95.19 84 LEU A C 1
ATOM 621 O O . LEU A 1 84 ? 4.463 -2.718 -3.155 1.00 95.19 84 LEU A O 1
ATOM 625 N N . HIS A 1 85 ? 3.868 -0.577 -3.491 1.00 94.12 85 HIS A N 1
ATOM 626 C CA . HIS A 1 85 ? 4.987 -0.282 -4.393 1.00 94.12 85 HIS A CA 1
ATOM 627 C C . HIS A 1 85 ? 6.332 -0.462 -3.690 1.00 94.12 85 HIS A C 1
ATOM 629 O O . HIS A 1 85 ? 7.225 -1.094 -4.247 1.00 94.12 85 HIS A O 1
ATOM 635 N N . ILE A 1 86 ? 6.464 0.061 -2.466 1.00 94.44 86 ILE A N 1
ATOM 636 C CA . ILE A 1 86 ? 7.700 -0.033 -1.679 1.00 94.44 86 ILE A CA 1
ATOM 637 C C . ILE A 1 86 ? 8.021 -1.495 -1.348 1.00 94.44 86 ILE A C 1
ATOM 639 O O . ILE A 1 86 ? 9.148 -1.941 -1.567 1.00 94.44 86 ILE A O 1
ATOM 643 N N . ALA A 1 87 ? 7.037 -2.253 -0.855 1.00 95.56 87 ALA A N 1
ATOM 644 C CA . ALA A 1 87 ? 7.223 -3.662 -0.516 1.00 95.56 87 ALA A CA 1
ATOM 645 C C . ALA A 1 87 ? 7.600 -4.500 -1.751 1.00 95.56 87 ALA A C 1
ATOM 647 O O . ALA A 1 87 ? 8.490 -5.346 -1.681 1.00 95.56 87 ALA A O 1
ATOM 648 N N . ALA A 1 88 ? 6.971 -4.231 -2.898 1.00 94.81 88 ALA A N 1
ATOM 649 C CA . ALA A 1 88 ? 7.247 -4.924 -4.150 1.00 94.81 88 ALA A CA 1
ATOM 650 C C . ALA A 1 88 ? 8.630 -4.581 -4.731 1.00 94.81 88 ALA A C 1
ATOM 652 O O . ALA A 1 88 ? 9.362 -5.483 -5.137 1.00 94.81 88 ALA A O 1
ATOM 653 N N . GLU A 1 89 ? 9.014 -3.301 -4.715 1.00 94.00 89 GLU A N 1
ATOM 654 C CA . GLU A 1 89 ? 10.327 -2.820 -5.165 1.00 94.00 89 GLU A CA 1
ATOM 655 C C . GLU A 1 89 ? 11.477 -3.390 -4.332 1.00 94.00 89 GLU A C 1
ATOM 657 O O . GLU A 1 89 ? 12.555 -3.614 -4.872 1.00 94.00 89 GLU A O 1
ATOM 662 N N . ARG A 1 90 ? 11.255 -3.628 -3.032 1.00 93.38 90 ARG A N 1
ATOM 663 C CA . ARG A 1 90 ? 12.256 -4.229 -2.136 1.00 93.38 90 ARG A CA 1
ATOM 664 C C . ARG A 1 90 ? 12.206 -5.753 -2.073 1.00 93.38 90 ARG A C 1
ATOM 666 O O . ARG A 1 90 ? 13.125 -6.365 -1.540 1.00 93.38 90 ARG A O 1
ATOM 673 N N . GLY A 1 91 ? 11.155 -6.363 -2.619 1.00 92.62 91 GLY A N 1
ATOM 674 C CA . GLY A 1 91 ? 10.970 -7.811 -2.609 1.00 92.62 91 GLY A CA 1
ATOM 675 C C . GLY A 1 91 ? 10.470 -8.388 -1.285 1.00 92.62 91 GLY A C 1
ATOM 676 O O . GLY A 1 91 ? 10.607 -9.590 -1.069 1.00 92.62 91 GLY A O 1
ATOM 677 N N . HIS A 1 92 ? 9.863 -7.564 -0.433 1.00 95.31 92 HIS A N 1
ATOM 678 C CA . HIS A 1 92 ? 9.371 -7.926 0.899 1.00 95.31 92 HIS A CA 1
ATOM 679 C C . HIS A 1 92 ? 8.067 -8.720 0.802 1.00 95.31 92 HIS A C 1
ATOM 681 O O . HIS A 1 92 ? 6.966 -8.169 0.868 1.00 95.31 92 HIS A O 1
ATOM 687 N N . VAL A 1 93 ? 8.190 -10.030 0.587 1.00 94.00 93 VAL A N 1
ATOM 688 C CA . VAL A 1 93 ? 7.074 -10.915 0.208 1.00 94.00 93 VAL A CA 1
ATOM 689 C C . VAL A 1 93 ? 5.958 -10.937 1.253 1.00 94.00 93 VAL A C 1
ATOM 691 O O . VAL A 1 93 ? 4.782 -10.894 0.889 1.00 94.00 93 VAL A O 1
ATOM 694 N N . GLU A 1 94 ? 6.300 -10.988 2.540 1.00 93.88 94 GLU A N 1
ATOM 695 C CA . GLU A 1 94 ? 5.296 -11.046 3.608 1.00 93.88 94 GLU A CA 1
ATOM 696 C C . GLU A 1 94 ? 4.520 -9.730 3.728 1.00 93.88 94 GLU A C 1
ATOM 698 O O . GLU A 1 94 ? 3.294 -9.751 3.825 1.00 93.88 94 GLU A O 1
ATOM 703 N N . ASN A 1 95 ? 5.193 -8.586 3.562 1.00 94.75 95 ASN A N 1
ATOM 704 C CA . ASN A 1 95 ? 4.529 -7.284 3.475 1.00 94.75 95 ASN A CA 1
ATOM 705 C C . ASN A 1 95 ? 3.617 -7.189 2.247 1.00 94.75 95 ASN A C 1
ATOM 707 O O . ASN A 1 95 ? 2.497 -6.701 2.360 1.00 94.75 95 ASN A O 1
ATOM 711 N N . VAL A 1 96 ? 4.054 -7.691 1.086 1.00 94.81 96 VAL A N 1
ATOM 712 C CA . VAL A 1 96 ? 3.210 -7.754 -0.119 1.00 94.81 96 VAL A CA 1
ATOM 713 C C . VAL A 1 96 ? 1.941 -8.560 0.162 1.00 94.81 96 VAL A C 1
ATOM 715 O O . VAL A 1 96 ? 0.842 -8.069 -0.078 1.00 94.81 96 VAL A O 1
ATOM 718 N N . LYS A 1 97 ? 2.060 -9.766 0.729 1.00 92.50 97 LYS A N 1
ATOM 719 C CA . LYS A 1 97 ? 0.895 -10.599 1.073 1.00 92.50 97 LYS A CA 1
ATOM 720 C C . LYS A 1 97 ? -0.022 -9.923 2.094 1.00 92.50 97 LYS A C 1
ATOM 722 O O . LYS A 1 97 ? -1.238 -9.997 1.940 1.00 92.50 97 LYS A O 1
ATOM 727 N N . ALA A 1 98 ? 0.539 -9.297 3.127 1.00 92.62 98 ALA A N 1
ATOM 728 C CA . ALA A 1 98 ? -0.227 -8.609 4.162 1.00 92.62 98 ALA A CA 1
ATOM 729 C C . ALA A 1 98 ? -1.014 -7.422 3.588 1.00 92.62 98 ALA A C 1
ATOM 731 O O . ALA A 1 98 ? -2.223 -7.341 3.788 1.00 92.62 98 ALA A O 1
ATOM 732 N N . LEU A 1 99 ? -0.369 -6.575 2.782 1.00 93.00 99 LEU A N 1
ATOM 733 C CA . LEU A 1 99 ? -1.021 -5.450 2.106 1.00 93.00 99 LEU A CA 1
ATOM 734 C C . LEU A 1 99 ? -2.130 -5.923 1.156 1.00 93.00 99 LEU A C 1
ATOM 736 O O . LEU A 1 99 ? -3.214 -5.349 1.136 1.00 93.00 99 LEU A O 1
ATOM 740 N N . LEU A 1 100 ? -1.901 -7.004 0.407 1.00 90.38 100 LEU A N 1
ATOM 741 C CA . LEU A 1 100 ? -2.918 -7.590 -0.472 1.00 90.38 100 LEU A CA 1
ATOM 742 C C . LEU A 1 100 ? -4.125 -8.122 0.308 1.00 90.38 100 LEU A C 1
ATOM 744 O O . LEU A 1 100 ? -5.262 -7.905 -0.105 1.00 90.38 100 LEU A O 1
ATOM 748 N N . LYS A 1 101 ? -3.895 -8.779 1.451 1.00 89.81 101 LYS A N 1
ATOM 749 C CA . LYS A 1 101 ? -4.971 -9.208 2.361 1.00 89.81 101 LYS A CA 1
ATOM 750 C C . LYS A 1 101 ? -5.740 -8.022 2.942 1.00 89.81 101 LYS A C 1
ATOM 752 O O . LYS A 1 101 ? -6.951 -8.123 3.098 1.00 89.81 101 LYS A O 1
ATOM 757 N N . ALA A 1 102 ? -5.054 -6.911 3.205 1.00 86.00 102 ALA A N 1
ATOM 758 C CA . ALA A 1 102 ? -5.650 -5.661 3.667 1.00 86.00 102 ALA A CA 1
ATOM 759 C C . ALA A 1 102 ? -6.370 -4.866 2.555 1.00 86.00 102 ALA A C 1
ATOM 761 O O . ALA A 1 102 ? -6.890 -3.785 2.813 1.00 86.00 102 ALA A O 1
ATOM 762 N N . GLY A 1 103 ? -6.427 -5.381 1.319 1.00 84.69 103 GLY A N 1
ATOM 763 C CA . GLY A 1 103 ? -7.146 -4.743 0.212 1.00 84.69 103 GLY A CA 1
ATOM 764 C C . GLY A 1 103 ? -6.333 -3.712 -0.575 1.00 84.69 103 GLY A C 1
ATOM 765 O O . GLY A 1 103 ? -6.919 -2.831 -1.206 1.00 84.69 103 GLY A O 1
ATOM 766 N N . ALA A 1 104 ? -4.998 -3.805 -0.562 1.00 89.19 104 ALA A N 1
ATOM 767 C CA . ALA A 1 104 ? -4.145 -2.962 -1.396 1.00 89.19 104 ALA A CA 1
ATOM 768 C C . ALA A 1 104 ? -4.486 -3.110 -2.887 1.00 89.19 104 ALA A C 1
ATOM 770 O O . ALA A 1 104 ? -4.540 -4.219 -3.431 1.00 89.19 104 ALA A O 1
ATOM 771 N N . ASP A 1 105 ? -4.648 -1.976 -3.565 1.00 85.31 105 ASP A N 1
ATOM 772 C CA . ASP A 1 105 ? -4.929 -1.931 -4.990 1.00 85.31 105 ASP A CA 1
ATOM 773 C C . ASP A 1 105 ? -3.631 -2.102 -5.794 1.00 85.31 105 ASP A C 1
ATOM 775 O O . ASP A 1 105 ? -2.728 -1.262 -5.807 1.00 85.31 105 ASP A O 1
ATOM 779 N N . GLN A 1 106 ? -3.550 -3.231 -6.494 1.00 85.12 106 GLN A N 1
ATOM 780 C CA . GLN A 1 106 ? -2.411 -3.619 -7.327 1.00 85.12 106 GLN A CA 1
ATOM 781 C C . GLN A 1 106 ? -2.308 -2.824 -8.634 1.00 85.12 106 GLN A C 1
ATOM 783 O O . GLN A 1 106 ? -1.308 -2.937 -9.345 1.00 85.12 106 GLN A O 1
ATOM 788 N N . THR A 1 107 ? -3.353 -2.073 -8.984 1.00 79.62 107 THR A N 1
ATOM 789 C CA . THR A 1 107 ? -3.442 -1.309 -10.233 1.00 79.62 107 THR A CA 1
ATOM 790 C C . THR A 1 107 ? -2.974 0.132 -10.086 1.00 79.62 107 THR A C 1
ATOM 792 O O . THR A 1 107 ? -2.783 0.810 -11.097 1.00 79.62 107 THR A O 1
ATOM 795 N N . VAL A 1 108 ? -2.755 0.599 -8.850 1.00 81.88 108 VAL A N 1
ATOM 796 C CA . VAL A 1 108 ? -2.211 1.934 -8.594 1.00 81.88 108 VAL A CA 1
ATOM 797 C C . VAL A 1 108 ? -0.845 2.045 -9.260 1.00 81.88 108 VAL A C 1
ATOM 799 O O . VAL A 1 108 ? -0.031 1.128 -9.179 1.00 81.88 108 VAL A O 1
ATOM 802 N N . ILE A 1 109 ? -0.610 3.184 -9.905 1.00 83.62 109 ILE A N 1
ATOM 803 C CA . ILE A 1 109 ? 0.669 3.538 -10.518 1.00 83.62 109 ILE A CA 1
ATOM 804 C C . ILE A 1 109 ? 1.386 4.603 -9.690 1.00 83.62 109 ILE A C 1
ATOM 806 O O . ILE A 1 109 ? 0.755 5.509 -9.121 1.00 83.62 109 ILE A O 1
ATOM 810 N N . ASN A 1 110 ? 2.708 4.495 -9.634 1.00 81.88 110 ASN A N 1
ATOM 811 C CA . ASN A 1 110 ? 3.588 5.493 -9.039 1.00 81.88 110 ASN A CA 1
ATOM 812 C C . ASN A 1 110 ? 3.781 6.705 -9.990 1.00 81.88 110 ASN A C 1
ATOM 814 O O . ASN A 1 110 ? 3.150 6.784 -11.046 1.00 81.88 110 ASN A O 1
ATOM 818 N N . SER A 1 111 ? 4.623 7.674 -9.620 1.00 80.75 111 SER A N 1
ATOM 819 C CA . SER A 1 111 ? 4.917 8.853 -10.459 1.00 80.75 111 SER A CA 1
ATOM 820 C C . SER A 1 111 ? 5.595 8.511 -11.791 1.00 80.75 111 SER A C 1
ATOM 822 O O . SER A 1 111 ? 5.462 9.272 -12.744 1.00 80.75 111 SER A O 1
ATOM 824 N N . ASP A 1 112 ? 6.280 7.370 -11.872 1.00 75.25 112 ASP A N 1
ATOM 825 C CA . ASP A 1 112 ? 6.945 6.885 -13.088 1.00 75.25 112 ASP A CA 1
ATOM 826 C C . ASP A 1 112 ? 5.989 6.100 -14.007 1.00 75.25 112 ASP A C 1
ATOM 828 O O . ASP A 1 112 ? 6.375 5.670 -15.092 1.00 75.25 112 ASP A O 1
ATOM 832 N N . GLY A 1 113 ? 4.733 5.903 -13.587 1.00 78.81 113 GLY A N 1
ATOM 833 C CA . GLY A 1 113 ? 3.750 5.085 -14.301 1.00 78.81 113 GLY A CA 1
ATOM 834 C C . GLY A 1 113 ? 3.880 3.578 -14.049 1.00 78.81 113 GLY A C 1
ATOM 835 O O . GLY A 1 113 ? 3.186 2.790 -14.693 1.00 78.81 113 GLY A O 1
ATOM 836 N N . ASP A 1 114 ? 4.728 3.166 -13.107 1.00 82.62 114 ASP A N 1
ATOM 837 C CA . ASP A 1 114 ? 4.955 1.768 -12.755 1.00 82.62 114 ASP A CA 1
ATOM 838 C C . ASP A 1 114 ? 3.936 1.292 -11.710 1.00 82.62 114 ASP A C 1
ATOM 840 O O . ASP A 1 114 ? 3.669 1.977 -10.724 1.00 82.62 114 ASP A O 1
ATOM 844 N N . THR A 1 115 ? 3.407 0.080 -11.897 1.00 88.81 115 THR A N 1
ATOM 845 C CA . THR A 1 115 ? 2.640 -0.633 -10.859 1.00 88.81 115 THR A CA 1
ATOM 846 C C . THR A 1 115 ? 3.579 -1.388 -9.919 1.00 88.81 115 THR A C 1
ATOM 848 O O . THR A 1 115 ? 4.729 -1.676 -10.265 1.00 88.81 115 THR A O 1
ATOM 851 N N . ALA A 1 116 ? 3.076 -1.814 -8.757 1.00 90.50 116 ALA A N 1
ATOM 852 C CA . ALA A 1 116 ? 3.835 -2.657 -7.830 1.00 90.50 116 ALA A CA 1
ATOM 853 C C . ALA A 1 116 ? 4.419 -3.918 -8.506 1.00 90.50 116 ALA A C 1
ATOM 855 O O . ALA A 1 116 ? 5.561 -4.289 -8.242 1.00 90.50 116 ALA A O 1
ATOM 856 N N . LEU A 1 117 ? 3.684 -4.543 -9.437 1.00 88.62 117 LEU A N 1
ATOM 857 C CA . LEU A 1 117 ? 4.177 -5.707 -10.182 1.00 88.62 117 LEU A CA 1
ATOM 858 C C . LEU A 1 117 ? 5.384 -5.363 -11.064 1.00 88.62 117 LEU A C 1
ATOM 860 O O . LEU A 1 117 ? 6.367 -6.102 -11.058 1.00 88.62 117 LEU A O 1
ATOM 864 N N . VAL A 1 118 ? 5.330 -4.238 -11.783 1.00 85.44 118 VAL A N 1
ATOM 865 C CA . VAL A 1 118 ? 6.439 -3.785 -12.640 1.00 85.44 118 VAL A CA 1
ATOM 866 C C . VAL A 1 118 ? 7.690 -3.521 -11.801 1.00 85.44 118 VAL A C 1
ATOM 868 O O . VAL A 1 118 ? 8.784 -3.936 -12.185 1.00 85.44 118 VAL A O 1
ATOM 871 N N . LEU A 1 119 ? 7.537 -2.915 -10.618 1.00 88.50 119 LEU A N 1
ATOM 872 C CA . LEU A 1 119 ? 8.655 -2.682 -9.701 1.00 88.50 119 LEU A CA 1
ATOM 873 C C . LEU A 1 119 ? 9.270 -3.991 -9.181 1.00 88.50 119 LEU A C 1
ATOM 875 O O . LEU A 1 119 ? 10.495 -4.123 -9.188 1.00 88.50 119 LEU A O 1
ATOM 879 N N . ALA A 1 120 ? 8.452 -4.980 -8.800 1.00 91.81 120 ALA A N 1
ATOM 880 C CA . ALA A 1 120 ? 8.951 -6.293 -8.380 1.00 91.81 120 ALA A CA 1
ATOM 881 C C . ALA A 1 120 ? 9.708 -7.018 -9.505 1.00 91.81 120 ALA A C 1
ATOM 883 O O . ALA A 1 120 ? 10.745 -7.642 -9.263 1.00 91.81 120 ALA A O 1
ATOM 884 N N . GLU A 1 121 ? 9.220 -6.927 -10.744 1.00 88.81 121 GLU A N 1
ATOM 885 C CA . GLU A 1 121 ? 9.877 -7.522 -11.911 1.00 88.81 121 GLU A CA 1
ATOM 886 C C . GLU A 1 121 ? 11.198 -6.819 -12.242 1.00 88.81 121 GLU A C 1
ATOM 888 O O . GLU A 1 121 ? 12.210 -7.493 -12.464 1.00 88.81 121 GLU A O 1
ATOM 893 N N . ARG A 1 122 ? 11.230 -5.480 -12.185 1.00 89.31 122 ARG A N 1
ATOM 894 C CA . ARG A 1 122 ? 12.447 -4.680 -12.400 1.00 89.31 122 ARG A CA 1
ATOM 895 C C . ARG A 1 122 ? 13.513 -4.963 -11.341 1.00 89.31 122 ARG A C 1
ATOM 897 O O . ARG A 1 122 ? 14.690 -5.082 -11.679 1.00 89.31 122 ARG A O 1
ATOM 904 N N . GLY A 1 123 ? 13.100 -5.142 -10.086 1.00 88.06 123 GLY A N 1
ATOM 905 C CA . GLY A 1 123 ? 13.971 -5.557 -8.981 1.00 88.06 123 GLY A CA 1
ATOM 906 C C . GLY A 1 123 ? 14.392 -7.034 -9.022 1.00 88.06 123 GLY A C 1
ATOM 907 O O . GLY A 1 123 ? 15.199 -7.466 -8.204 1.00 88.06 123 GLY A O 1
ATOM 908 N N . ARG A 1 124 ? 13.881 -7.828 -9.979 1.00 91.94 124 ARG A N 1
ATOM 909 C CA . ARG A 1 124 ? 14.066 -9.293 -10.061 1.00 91.94 124 ARG A CA 1
ATOM 910 C C . ARG A 1 124 ? 13.595 -10.041 -8.804 1.00 91.94 124 ARG A C 1
ATOM 912 O O . ARG A 1 124 ? 14.052 -11.149 -8.517 1.00 91.94 124 ARG A O 1
ATOM 919 N N . HIS A 1 125 ? 12.614 -9.490 -8.094 1.00 94.50 125 HIS A N 1
ATOM 920 C CA . HIS A 1 125 ? 12.013 -10.085 -6.903 1.00 94.50 125 HIS A CA 1
ATOM 921 C C . HIS A 1 125 ? 10.921 -11.089 -7.280 1.00 94.50 125 HIS A C 1
ATOM 923 O O . HIS A 1 125 ? 9.723 -10.844 -7.129 1.00 94.50 125 HIS A O 1
ATOM 929 N N . ARG A 1 126 ? 11.346 -12.257 -7.778 1.00 90.25 126 ARG A N 1
ATOM 930 C CA . ARG A 1 126 ? 10.450 -13.292 -8.320 1.00 90.25 126 ARG A CA 1
ATOM 931 C C . ARG A 1 126 ? 9.332 -13.692 -7.355 1.00 90.25 126 ARG A C 1
ATOM 933 O O . ARG A 1 126 ? 8.200 -13.834 -7.793 1.00 90.25 126 ARG A O 1
ATOM 940 N N . HIS A 1 127 ? 9.621 -13.862 -6.065 1.00 91.12 127 HIS A N 1
ATOM 941 C CA . HIS A 1 127 ? 8.607 -14.269 -5.084 1.00 91.12 127 HIS A CA 1
ATOM 942 C C . HIS A 1 127 ? 7.566 -13.174 -4.814 1.00 91.12 127 HIS A C 1
ATOM 944 O O . HIS A 1 127 ? 6.382 -13.481 -4.718 1.00 91.12 127 HIS A O 1
ATOM 950 N N . ALA A 1 128 ? 7.972 -11.902 -4.768 1.00 90.38 128 ALA A N 1
ATOM 951 C CA . ALA A 1 128 ? 7.039 -10.783 -4.634 1.00 90.38 128 ALA A CA 1
ATOM 952 C C . ALA A 1 128 ? 6.167 -10.633 -5.892 1.00 90.38 128 ALA A C 1
ATOM 954 O O . ALA A 1 128 ? 4.950 -10.490 -5.793 1.00 90.38 128 ALA A O 1
ATOM 955 N N . ALA A 1 129 ? 6.768 -10.758 -7.081 1.00 90.75 129 ALA A N 1
ATOM 956 C CA . ALA A 1 129 ? 6.036 -10.746 -8.346 1.00 90.75 129 ALA A CA 1
ATOM 957 C C . ALA A 1 129 ? 5.048 -11.921 -8.457 1.00 90.75 129 ALA A C 1
ATOM 959 O O . ALA A 1 129 ? 3.940 -11.746 -8.960 1.00 90.75 129 ALA A O 1
ATOM 960 N N . LEU A 1 130 ? 5.421 -13.110 -7.971 1.00 90.44 130 LEU A N 1
ATOM 961 C CA . LEU A 1 130 ? 4.516 -14.258 -7.888 1.00 90.44 130 LEU A CA 1
ATOM 962 C C . LEU A 1 130 ? 3.355 -13.983 -6.933 1.00 90.44 130 LEU A C 1
ATOM 964 O O . LEU A 1 130 ? 2.218 -14.153 -7.348 1.00 90.44 130 LEU A O 1
ATOM 968 N N . ALA A 1 131 ? 3.612 -13.474 -5.724 1.00 89.94 131 ALA A N 1
ATOM 969 C CA . ALA A 1 131 ? 2.552 -13.139 -4.770 1.00 89.94 131 ALA A CA 1
ATOM 970 C C . ALA A 1 131 ? 1.540 -12.129 -5.347 1.00 89.94 131 ALA A C 1
ATOM 972 O O . ALA A 1 131 ? 0.332 -12.307 -5.200 1.00 89.94 131 ALA A O 1
ATOM 973 N N . LEU A 1 132 ? 2.018 -11.115 -6.076 1.00 88.00 132 LEU A N 1
ATOM 974 C CA . LEU A 1 132 ? 1.164 -10.160 -6.795 1.00 88.00 132 LEU A CA 1
ATOM 975 C C . LEU A 1 132 ? 0.372 -10.835 -7.929 1.00 88.00 132 LEU A C 1
ATOM 977 O O . LEU A 1 132 ? -0.822 -10.606 -8.101 1.00 88.00 132 LEU A O 1
ATOM 981 N N . ARG A 1 133 ? 1.004 -11.720 -8.707 1.00 85.62 133 ARG A N 1
ATOM 982 C CA . ARG A 1 133 ? 0.327 -12.449 -9.795 1.00 85.62 133 ARG A CA 1
ATOM 983 C C . ARG A 1 133 ? -0.730 -13.428 -9.277 1.00 85.62 133 ARG A C 1
ATOM 985 O O . ARG A 1 133 ? -1.788 -13.538 -9.893 1.00 85.62 133 ARG A O 1
ATOM 992 N N . GLU A 1 134 ? -0.444 -14.124 -8.182 1.00 80.25 134 GLU A N 1
ATOM 993 C CA . GLU A 1 134 ? -1.320 -15.121 -7.554 1.00 80.25 134 GLU A CA 1
ATOM 994 C C . GLU A 1 134 ? -2.506 -14.484 -6.833 1.00 80.25 134 GLU A C 1
ATOM 996 O O . GLU A 1 134 ? -3.584 -15.070 -6.789 1.00 80.25 134 GLU A O 1
ATOM 1001 N N . ALA A 1 135 ? -2.367 -13.242 -6.365 1.00 70.38 135 ALA A N 1
ATOM 1002 C CA . ALA A 1 135 ? -3.478 -12.483 -5.800 1.00 70.38 135 ALA A CA 1
ATOM 1003 C C . ALA A 1 135 ? -4.581 -12.123 -6.823 1.00 70.38 135 ALA A C 1
ATOM 1005 O O . ALA A 1 135 ? -5.585 -11.507 -6.458 1.00 70.38 135 ALA A O 1
ATOM 1006 N N . LYS A 1 136 ? -4.461 -12.545 -8.095 1.00 54.44 136 LYS A N 1
ATOM 1007 C CA . LYS A 1 136 ? -5.549 -12.525 -9.087 1.00 54.44 136 LYS A CA 1
ATOM 1008 C C . LYS A 1 136 ? -6.617 -13.576 -8.762 1.00 54.44 136 LYS A C 1
ATOM 1010 O O . LYS A 1 136 ? -6.708 -14.617 -9.404 1.00 54.44 136 LYS A O 1
ATOM 1015 N N . GLY A 1 137 ? -7.458 -13.262 -7.782 1.00 45.72 137 GLY A N 1
ATOM 1016 C CA . GLY A 1 137 ? -8.625 -14.075 -7.425 1.00 45.72 137 GLY A CA 1
ATOM 1017 C C . GLY A 1 137 ? -9.642 -13.410 -6.493 1.00 45.72 137 GLY A C 1
ATO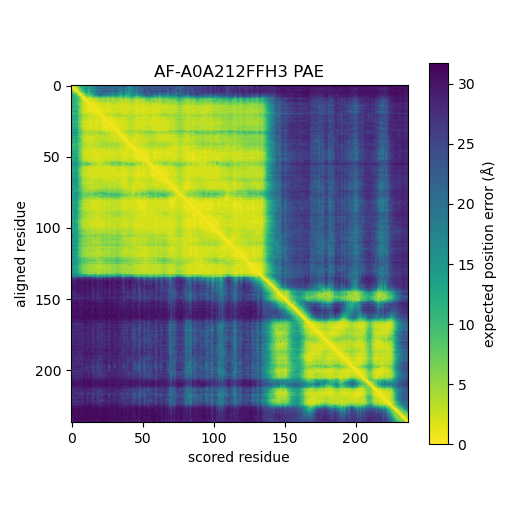M 1018 O O . GLY A 1 137 ? -10.734 -13.944 -6.332 1.00 45.72 137 GLY A O 1
ATOM 1019 N N . GLY A 1 138 ? -9.338 -12.246 -5.912 1.00 35.84 138 GLY A N 1
ATOM 1020 C CA . GLY A 1 138 ? -10.274 -11.463 -5.096 1.00 35.84 138 GLY A CA 1
ATOM 1021 C C . GLY A 1 138 ? -10.625 -10.158 -5.801 1.00 35.84 138 GLY A C 1
ATOM 1022 O O . GLY A 1 138 ? -9.743 -9.355 -6.080 1.00 35.84 138 GLY A O 1
ATOM 1023 N N . GLY A 1 139 ? -11.893 -9.990 -6.165 1.00 33.78 139 GLY A N 1
ATOM 1024 C CA . GLY A 1 139 ? -12.371 -8.907 -7.019 1.00 33.78 139 GLY A CA 1
ATOM 1025 C C . GLY A 1 139 ? -12.260 -7.504 -6.421 1.00 33.78 139 GLY A C 1
ATOM 1026 O O . GLY A 1 139 ? -12.347 -7.301 -5.216 1.00 33.78 139 GLY A O 1
ATOM 1027 N N . GLY A 1 140 ? -12.157 -6.528 -7.320 1.00 32.72 140 GLY A N 1
ATOM 1028 C CA . GLY A 1 140 ? -12.246 -5.108 -7.002 1.00 32.72 140 GLY A CA 1
ATOM 1029 C C . GLY A 1 140 ? -11.606 -4.273 -8.097 1.00 32.72 140 GLY A C 1
ATOM 1030 O O . GLY A 1 140 ? -10.466 -3.856 -7.965 1.00 32.72 140 GLY A O 1
ATOM 1031 N N . GLY A 1 141 ? -12.313 -4.069 -9.211 1.00 38.72 141 GLY A N 1
ATOM 1032 C CA . GLY A 1 141 ? -11.863 -3.194 -10.293 1.00 38.72 141 GLY A CA 1
ATOM 1033 C C . GLY A 1 141 ? -11.769 -1.734 -9.844 1.00 38.72 141 GLY A C 1
ATOM 1034 O O . GLY A 1 141 ? -12.697 -0.967 -10.071 1.00 38.72 141 GLY A O 1
ATOM 1035 N N . GLY A 1 142 ? -10.666 -1.331 -9.223 1.00 40.91 142 GLY A N 1
ATOM 1036 C CA . GLY A 1 142 ? -10.330 0.070 -8.982 1.00 40.91 142 GLY A CA 1
ATOM 1037 C C . GLY A 1 142 ? -9.800 0.689 -10.269 1.00 40.91 142 GLY A C 1
ATOM 1038 O O . GLY A 1 142 ? -8.829 0.217 -10.847 1.00 40.91 142 GLY A O 1
ATOM 1039 N N . ALA A 1 143 ? -10.483 1.699 -10.793 1.00 44.19 143 ALA A N 1
ATOM 1040 C CA . ALA A 1 143 ? -10.126 2.324 -12.052 1.00 44.19 143 ALA A CA 1
ATOM 1041 C C . ALA A 1 143 ? -9.645 3.755 -11.846 1.00 44.19 143 ALA A C 1
ATOM 1043 O O . ALA A 1 143 ? -10.447 4.662 -11.672 1.00 44.19 143 ALA A O 1
ATOM 1044 N N . GLY A 1 144 ? -8.333 3.952 -11.974 1.00 43.53 144 GLY A N 1
ATOM 1045 C CA . GLY A 1 144 ? -7.723 5.257 -12.261 1.00 43.53 144 GLY A CA 1
ATOM 1046 C C . GLY A 1 144 ? -7.504 5.528 -13.759 1.00 43.53 144 GLY A C 1
ATOM 1047 O O . GLY A 1 144 ? -7.005 6.586 -14.118 1.00 43.53 144 GLY A O 1
ATOM 1048 N N . GLY A 1 145 ? -7.895 4.588 -14.635 1.00 52.22 145 GLY A N 1
ATOM 1049 C CA . GLY A 1 145 ? -7.679 4.631 -16.090 1.00 52.22 145 GLY A CA 1
ATOM 1050 C C . GLY A 1 145 ? -6.234 4.277 -16.498 1.00 52.22 145 GLY A C 1
ATOM 1051 O O . GLY A 1 145 ? -5.298 4.539 -15.764 1.00 52.22 145 GLY A O 1
ATOM 1052 N N . ALA A 1 146 ? -5.958 3.656 -17.647 1.00 52.34 146 ALA A N 1
ATOM 1053 C CA . ALA A 1 146 ? -6.816 3.302 -18.773 1.00 52.34 146 ALA A CA 1
ATOM 1054 C C . ALA A 1 146 ? -6.845 1.785 -19.018 1.00 52.34 146 ALA A C 1
ATOM 1056 O O . ALA A 1 146 ? -5.794 1.150 -18.981 1.00 52.34 146 ALA A O 1
ATOM 1057 N N . ARG A 1 147 ? -7.981 1.215 -19.458 1.00 56.41 147 ARG A N 1
ATOM 1058 C CA . ARG A 1 147 ? -7.855 0.291 -20.599 1.00 56.41 147 ARG A CA 1
ATOM 1059 C C . ARG A 1 147 ? -9.080 0.161 -21.488 1.00 56.41 147 ARG A C 1
ATOM 1061 O O . ARG A 1 147 ? -10.024 -0.555 -21.168 1.00 56.41 147 ARG A O 1
ATOM 1068 N N . PRO A 1 148 ? -8.992 0.767 -22.672 1.00 55.81 148 PRO A N 1
ATOM 1069 C CA . PRO A 1 148 ? -9.692 0.201 -23.812 1.00 55.81 148 PRO A CA 1
ATOM 1070 C C . PRO A 1 148 ? -8.883 0.350 -25.119 1.00 55.81 148 PRO A C 1
ATOM 1072 O O . PRO A 1 148 ? -8.523 1.444 -25.532 1.00 55.81 148 PRO A O 1
ATOM 1075 N N . ALA A 1 149 ? -8.592 -0.791 -25.746 1.00 57.25 149 ALA A N 1
ATOM 1076 C CA . ALA A 1 149 ? -8.529 -0.941 -27.203 1.00 57.25 149 ALA A CA 1
ATOM 1077 C C . ALA A 1 149 ? -9.591 -1.999 -27.558 1.00 57.25 149 ALA A C 1
ATOM 1079 O O . ALA A 1 149 ? -9.310 -3.121 -27.989 1.00 57.25 149 ALA A O 1
ATOM 1080 N N . SER A 1 150 ? -10.834 -1.642 -27.213 1.00 65.56 150 SER A N 1
ATOM 1081 C CA . SER A 1 150 ? -12.102 -2.385 -27.255 1.00 65.56 150 SER A CA 1
ATOM 1082 C C . SER A 1 150 ? -12.251 -3.584 -26.303 1.00 65.56 150 SER A C 1
ATOM 1084 O O . SER A 1 150 ? -12.769 -4.633 -26.678 1.00 65.56 150 SER A O 1
ATOM 1086 N N . ALA A 1 151 ? -11.769 -3.452 -25.061 1.00 57.09 151 ALA A N 1
ATOM 1087 C CA . ALA A 1 151 ? -11.830 -4.467 -23.986 1.00 57.09 151 ALA 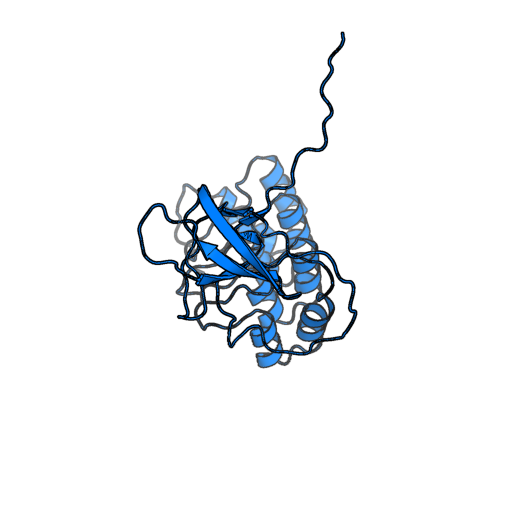A CA 1
ATOM 1088 C C . ALA A 1 151 ? -11.213 -5.867 -24.305 1.00 57.09 151 ALA A C 1
ATOM 1090 O O . ALA A 1 151 ? -11.198 -6.736 -23.440 1.00 57.09 151 ALA A O 1
ATOM 1091 N N . ALA A 1 152 ? -10.653 -6.033 -25.516 1.00 51.09 152 ALA A N 1
ATOM 1092 C CA . ALA A 1 152 ? -9.749 -7.039 -26.105 1.00 51.09 152 ALA A CA 1
ATOM 1093 C C . ALA A 1 152 ? -9.845 -8.536 -25.675 1.00 51.09 152 ALA A C 1
ATOM 1095 O O . ALA A 1 152 ? -8.991 -9.013 -24.938 1.00 51.09 152 ALA A O 1
ATOM 1096 N N . ARG A 1 153 ? -10.848 -9.253 -26.234 1.00 43.91 153 ARG A N 1
ATOM 1097 C CA . ARG A 1 153 ? -10.974 -10.687 -26.683 1.00 43.91 153 ARG A CA 1
ATOM 1098 C C . ARG A 1 153 ? -10.193 -11.798 -25.920 1.00 43.91 153 ARG A C 1
ATOM 1100 O O . ARG A 1 153 ? -8.979 -11.736 -25.813 1.00 43.91 153 ARG A O 1
ATOM 1107 N N . ARG A 1 154 ? -10.786 -12.936 -25.508 1.00 42.66 154 ARG A N 1
ATOM 1108 C CA . ARG A 1 154 ? -11.710 -13.838 -26.236 1.00 42.66 154 ARG A CA 1
ATOM 1109 C C . ARG A 1 154 ? -13.111 -13.954 -25.633 1.00 42.66 154 ARG A C 1
ATOM 1111 O O . ARG A 1 154 ? -13.290 -14.204 -24.450 1.00 42.66 154 ARG A O 1
ATOM 1118 N N . ASP A 1 155 ? -14.060 -13.880 -26.556 1.00 51.62 155 ASP A N 1
ATOM 1119 C CA . ASP A 1 155 ? -15.340 -14.572 -26.541 1.00 51.62 155 ASP A CA 1
ATOM 1120 C C . ASP A 1 155 ? -15.122 -16.052 -26.181 1.00 51.62 155 ASP A C 1
ATOM 1122 O O . ASP A 1 155 ? -14.500 -16.800 -26.939 1.00 51.62 155 ASP A O 1
ATOM 1126 N N . SER A 1 156 ? -15.570 -16.458 -24.995 1.00 38.22 156 SER A N 1
ATOM 1127 C CA . SER A 1 156 ? -15.868 -17.862 -24.733 1.00 38.22 156 SER A CA 1
ATOM 1128 C C . SER A 1 156 ? -17.361 -17.972 -24.497 1.00 38.22 156 SER A C 1
ATOM 1130 O O . SER A 1 156 ? -17.832 -18.036 -23.368 1.00 38.22 156 SER A O 1
ATOM 1132 N N . GLY A 1 157 ? -18.108 -17.907 -25.601 1.00 42.62 157 GLY A N 1
ATOM 1133 C CA . GLY A 1 157 ? -19.112 -18.906 -25.946 1.00 42.62 157 GLY A CA 1
ATOM 1134 C C . GLY A 1 157 ? -19.647 -19.690 -24.755 1.00 42.62 157 GLY A C 1
ATOM 1135 O O . GLY A 1 157 ? -19.368 -20.876 -24.586 1.00 42.62 157 GLY A O 1
ATOM 1136 N N . ARG A 1 158 ? -20.459 -19.023 -23.946 1.00 36.25 158 ARG A N 1
ATOM 1137 C CA . ARG A 1 158 ? -21.614 -19.675 -23.361 1.00 36.25 158 ARG A CA 1
ATOM 1138 C C . ARG A 1 158 ? -22.792 -18.762 -23.604 1.00 36.25 158 ARG A C 1
ATOM 1140 O O . ARG A 1 158 ? -23.154 -17.922 -22.785 1.00 36.25 158 ARG A O 1
ATOM 1147 N N . ASP A 1 159 ? -23.337 -18.943 -24.801 1.00 44.31 159 ASP A N 1
ATOM 1148 C CA . ASP A 1 159 ? -24.705 -18.606 -25.127 1.00 44.31 159 ASP A CA 1
ATOM 1149 C C . ASP A 1 159 ? -25.596 -18.950 -23.941 1.00 44.31 159 ASP A C 1
ATOM 1151 O O . ASP A 1 159 ? -25.811 -20.104 -23.569 1.00 44.31 159 ASP A O 1
ATOM 1155 N N . SER A 1 160 ? -26.109 -17.915 -23.309 1.00 34.03 160 SER A N 1
ATOM 1156 C CA . SER A 1 160 ? -27.318 -18.003 -22.521 1.00 34.03 160 SER A CA 1
ATOM 1157 C C . SER A 1 160 ? -28.038 -16.706 -22.793 1.00 34.03 160 SER A C 1
ATOM 1159 O O . SER A 1 160 ? -27.689 -15.648 -22.283 1.00 34.03 160 SER A O 1
ATOM 1161 N N . ALA A 1 161 ? -28.980 -16.813 -23.721 1.00 40.41 161 ALA A N 1
ATOM 1162 C CA . ALA A 1 161 ? -29.858 -15.782 -24.228 1.00 40.41 161 ALA A CA 1
ATOM 1163 C C . ALA A 1 161 ? -30.662 -15.085 -23.115 1.00 40.41 161 ALA A C 1
ATOM 1165 O O . ALA A 1 161 ? -31.875 -15.248 -22.996 1.00 40.41 161 ALA A O 1
ATOM 1166 N N . THR A 1 162 ? -30.021 -14.240 -22.317 1.00 41.09 162 THR A N 1
ATOM 1167 C CA . THR A 1 162 ? -30.696 -13.323 -21.401 1.00 41.09 162 THR A CA 1
ATOM 1168 C C . THR A 1 162 ? -30.813 -11.966 -22.074 1.00 41.09 162 THR A C 1
ATOM 1170 O O . THR A 1 162 ? -29.992 -11.069 -21.932 1.00 41.09 162 THR A O 1
ATOM 1173 N N . ARG A 1 163 ? -31.875 -11.876 -22.885 1.00 41.22 163 ARG A N 1
ATOM 1174 C CA . ARG A 1 163 ? -32.733 -10.703 -23.100 1.00 41.22 163 ARG A CA 1
ATOM 1175 C C . ARG A 1 163 ? -32.034 -9.366 -22.831 1.00 41.22 163 ARG A C 1
ATOM 1177 O O . ARG A 1 163 ? -31.918 -8.969 -21.678 1.00 41.22 163 ARG A O 1
ATOM 1184 N N . ARG A 1 164 ? -31.666 -8.657 -23.909 1.00 46.09 164 ARG A N 1
ATOM 1185 C CA . ARG A 1 164 ? -31.195 -7.259 -23.914 1.00 46.09 164 ARG A CA 1
ATOM 1186 C C . ARG A 1 164 ? -32.139 -6.365 -23.098 1.00 46.09 164 ARG A C 1
ATOM 1188 O O . ARG A 1 164 ? -33.037 -5.731 -23.645 1.00 46.09 164 ARG A O 1
ATOM 1195 N N . LYS A 1 165 ? -31.967 -6.322 -21.783 1.00 55.53 165 LYS A N 1
ATOM 1196 C CA . LYS A 1 165 ? -32.495 -5.256 -20.952 1.00 55.53 165 LYS A CA 1
ATOM 1197 C C . LYS A 1 165 ? -31.408 -4.206 -20.962 1.00 55.53 165 LYS A C 1
ATOM 1199 O O . LYS A 1 165 ? -30.309 -4.435 -20.476 1.00 55.53 165 LYS A O 1
ATOM 1204 N N . HIS A 1 166 ? -31.704 -3.087 -21.603 1.00 63.22 166 HIS A N 1
ATOM 1205 C CA . HIS A 1 166 ? -30.966 -1.861 -21.381 1.00 63.22 166 HIS A CA 1
ATOM 1206 C C . HIS A 1 166 ? -31.066 -1.551 -19.889 1.00 63.22 166 HIS A C 1
ATOM 1208 O O . HIS A 1 166 ? -32.118 -1.135 -19.405 1.00 63.22 166 HIS A O 1
ATOM 1214 N N . GLU A 1 167 ? -30.011 -1.873 -19.149 1.00 76.75 167 GLU A N 1
ATOM 1215 C CA . GLU A 1 167 ? -29.961 -1.634 -17.717 1.00 76.75 167 GLU A CA 1
ATOM 1216 C C . GLU A 1 167 ? -29.540 -0.189 -17.496 1.00 76.75 167 GLU A C 1
ATOM 1218 O O . GLU A 1 167 ? -28.503 0.255 -17.994 1.00 76.75 167 GLU A O 1
ATOM 1223 N N . VAL A 1 168 ? -30.370 0.558 -16.775 1.00 82.00 168 VAL A N 1
ATOM 1224 C CA . VAL A 1 168 ? -30.039 1.925 -16.393 1.00 82.00 168 VAL A CA 1
ATOM 1225 C C . VAL A 1 168 ? -29.114 1.855 -15.187 1.00 82.00 168 VAL A C 1
ATOM 1227 O O . VAL A 1 168 ? -29.435 1.220 -14.181 1.00 82.00 168 VAL A O 1
ATOM 1230 N N . ALA A 1 169 ? -27.964 2.504 -15.291 1.00 84.19 169 ALA A N 1
ATOM 1231 C CA . ALA A 1 169 ? -27.031 2.684 -14.198 1.00 84.19 169 ALA A CA 1
ATOM 1232 C C . ALA A 1 169 ? -26.887 4.170 -13.866 1.00 84.19 169 ALA A C 1
ATOM 1234 O O . ALA A 1 169 ? -27.065 5.036 -14.726 1.00 84.19 169 ALA A O 1
ATOM 1235 N N . GLN A 1 170 ? -26.572 4.456 -12.607 1.00 85.62 170 GLN A N 1
ATOM 1236 C CA . GLN A 1 170 ? -26.292 5.799 -12.119 1.00 85.62 170 GLN A CA 1
ATOM 1237 C C . GLN A 1 170 ? -24.833 5.901 -11.688 1.00 85.62 170 GLN A C 1
ATOM 1239 O O . GLN A 1 170 ? -24.353 5.057 -10.934 1.00 85.62 170 GLN A O 1
ATOM 1244 N N . ALA A 1 171 ? -24.138 6.942 -12.136 1.00 83.06 171 ALA A N 1
ATOM 1245 C CA . ALA A 1 171 ? -22.777 7.226 -11.707 1.00 83.06 171 ALA A CA 1
ATOM 1246 C C . ALA A 1 171 ? -22.738 7.619 -10.219 1.00 83.06 171 ALA A C 1
ATOM 1248 O O . ALA A 1 171 ? -23.436 8.539 -9.789 1.00 83.06 171 ALA A O 1
ATOM 1249 N N . LEU A 1 172 ? -21.911 6.932 -9.431 1.00 82.00 172 LEU A N 1
ATOM 1250 C CA . LEU A 1 172 ? -21.712 7.179 -7.998 1.00 82.00 172 LEU A CA 1
ATOM 1251 C C . LEU A 1 172 ? -20.611 8.212 -7.724 1.00 82.00 172 LEU A C 1
ATOM 1253 O O . LEU A 1 172 ? -20.639 8.885 -6.691 1.00 82.00 172 LEU A O 1
ATOM 1257 N N . ALA A 1 173 ? -19.663 8.353 -8.650 1.00 78.44 173 ALA A N 1
ATOM 1258 C CA . ALA A 1 173 ? -18.514 9.242 -8.542 1.00 78.44 173 ALA A CA 1
ATOM 1259 C C . ALA A 1 173 ? -18.143 9.829 -9.913 1.00 78.44 173 ALA A C 1
ATOM 1261 O O . ALA A 1 173 ? -18.591 9.343 -10.953 1.00 78.44 173 ALA A O 1
ATOM 1262 N N . ASN A 1 174 ? -17.334 10.889 -9.900 1.00 81.44 174 ASN A N 1
ATOM 1263 C CA . ASN A 1 174 ? -16.800 11.480 -11.122 1.00 81.44 174 ASN A CA 1
ATOM 1264 C C . ASN A 1 174 ? -15.681 10.596 -11.679 1.00 81.44 174 ASN A C 1
ATOM 1266 O O . ASN A 1 174 ? -14.832 10.119 -10.928 1.00 81.44 174 ASN A O 1
ATOM 1270 N N . TYR A 1 175 ? -15.667 10.420 -12.993 1.00 78.56 175 TYR A N 1
ATOM 1271 C CA . TYR A 1 175 ? -14.642 9.693 -13.723 1.00 78.56 175 TYR A CA 1
ATOM 1272 C C . TYR A 1 175 ? -14.265 10.488 -14.972 1.00 78.56 175 TYR A C 1
ATOM 1274 O O . TYR A 1 175 ? -15.124 10.838 -15.780 1.00 78.56 175 TYR A O 1
ATOM 1282 N N . THR A 1 176 ? -12.981 10.787 -15.130 1.00 79.75 176 THR A N 1
ATOM 1283 C CA . THR A 1 176 ? -12.452 11.501 -16.294 1.00 79.75 176 THR A CA 1
ATOM 1284 C C . THR A 1 176 ? -11.845 10.505 -17.268 1.00 79.75 176 THR A C 1
ATOM 1286 O O . THR A 1 176 ? -10.873 9.827 -16.933 1.00 79.75 176 THR A O 1
ATOM 1289 N N . ALA A 1 177 ? -12.408 10.429 -18.472 1.00 77.88 177 ALA A N 1
ATOM 1290 C CA . ALA A 1 177 ? -11.844 9.642 -19.555 1.00 77.88 177 ALA A CA 1
ATOM 1291 C C . ALA A 1 177 ? -10.425 10.124 -19.884 1.00 77.88 177 ALA A C 1
ATOM 1293 O O . ALA A 1 177 ? -10.185 11.312 -20.093 1.00 77.88 177 ALA A O 1
ATOM 1294 N N . THR A 1 178 ? -9.499 9.178 -19.959 1.00 73.25 178 THR A N 1
ATOM 1295 C CA . THR A 1 178 ? -8.116 9.376 -20.398 1.00 73.25 178 THR A CA 1
ATOM 1296 C C . THR A 1 178 ? -7.896 8.908 -21.842 1.00 73.25 178 THR A C 1
ATOM 1298 O O . THR A 1 178 ? -6.821 9.114 -22.396 1.00 73.25 178 THR A O 1
ATOM 1301 N N . SER A 1 179 ? -8.912 8.302 -22.475 1.00 76.06 179 SER A N 1
ATOM 1302 C CA . SER A 1 179 ? -8.906 7.839 -23.871 1.00 76.06 179 SER A CA 1
ATOM 1303 C C . SER A 1 179 ? -10.233 8.150 -24.576 1.00 76.06 179 SER A C 1
ATOM 1305 O O . SER A 1 179 ? -11.276 8.227 -23.932 1.00 76.06 179 SER A O 1
ATOM 1307 N N . SER A 1 180 ? -10.212 8.276 -25.908 1.00 76.62 180 SER A N 1
ATOM 1308 C CA . SER A 1 180 ? -11.405 8.503 -26.741 1.00 76.62 180 SER A CA 1
ATOM 1309 C C . SER A 1 180 ? -12.388 7.327 -26.749 1.00 76.62 180 SER A C 1
ATOM 1311 O O . SER A 1 180 ? -13.561 7.512 -27.059 1.00 76.62 180 SER A O 1
ATOM 1313 N N . GLU A 1 181 ? -11.933 6.125 -26.384 1.00 79.44 181 GLU A N 1
ATOM 1314 C CA . GLU A 1 181 ? -12.797 4.955 -26.193 1.00 79.44 181 GLU A CA 1
ATOM 1315 C C . GLU A 1 181 ? -13.507 4.956 -24.826 1.00 79.44 181 GLU A C 1
ATOM 1317 O O . GLU A 1 181 ? -14.372 4.112 -24.582 1.00 79.44 181 GLU A O 1
ATOM 1322 N N . GLN A 1 182 ? -13.144 5.867 -23.918 1.00 84.25 182 GLN A N 1
ATOM 1323 C CA . GLN A 1 182 ? -13.716 5.946 -22.578 1.00 84.25 182 GLN A CA 1
ATOM 1324 C C . GLN A 1 182 ? -14.820 6.990 -22.476 1.00 84.25 182 GLN A C 1
ATOM 1326 O O . GLN A 1 182 ? -14.820 8.012 -23.158 1.00 84.25 182 GLN A O 1
ATOM 1331 N N . LEU A 1 183 ? -15.748 6.734 -21.560 1.00 85.19 183 LEU A N 1
ATOM 1332 C CA . LEU A 1 183 ? -16.841 7.630 -21.235 1.00 85.19 183 LEU A CA 1
ATOM 1333 C C . LEU A 1 183 ? -16.567 8.318 -19.902 1.00 85.19 183 LEU A C 1
ATOM 1335 O O . LEU A 1 183 ? -16.529 7.658 -18.866 1.00 85.19 183 LEU A O 1
ATOM 1339 N N . SER A 1 184 ? -16.428 9.642 -19.923 1.00 83.50 184 SER A N 1
ATOM 1340 C CA . SER A 1 184 ? -16.383 10.438 -18.697 1.00 83.50 184 SER A CA 1
ATOM 1341 C C . SER A 1 184 ? -17.735 10.395 -17.988 1.00 83.50 184 SER A C 1
ATOM 1343 O O . SER A 1 184 ? -18.778 10.565 -18.622 1.00 83.50 184 SER A O 1
ATOM 1345 N N . LEU A 1 185 ? -17.717 10.208 -16.671 1.00 83.62 185 LEU A N 1
ATOM 1346 C CA . LEU A 1 185 ? -18.907 10.185 -15.828 1.00 83.62 185 LEU A CA 1
ATOM 1347 C C . LEU A 1 185 ? -18.874 11.337 -14.830 1.00 83.62 185 LEU A C 1
ATOM 1349 O O . LEU A 1 185 ? -17.835 11.671 -14.264 1.00 83.62 185 LEU A O 1
ATOM 1353 N N . VAL A 1 186 ? -20.042 11.904 -14.564 1.00 83.06 186 VAL A N 1
ATOM 1354 C CA . VAL A 1 186 ? -20.277 12.844 -13.470 1.00 83.06 186 VAL A CA 1
ATOM 1355 C C . VAL A 1 186 ? -21.238 12.190 -12.488 1.00 83.06 186 VAL A C 1
ATOM 1357 O O . VAL A 1 186 ? -22.255 11.621 -12.890 1.00 83.06 186 VAL A O 1
ATOM 1360 N N . LYS A 1 187 ? -20.931 12.279 -11.193 1.00 83.00 187 LYS A N 1
ATOM 1361 C CA . LYS A 1 187 ? -21.764 11.757 -10.109 1.00 83.00 187 LYS A CA 1
ATOM 1362 C C . LYS A 1 187 ? -23.221 12.191 -10.293 1.00 83.00 187 LYS A C 1
ATOM 1364 O O . LYS A 1 187 ? -23.517 13.369 -10.473 1.00 83.00 187 LYS A O 1
ATOM 1369 N N . GLY A 1 188 ? -24.131 11.224 -10.239 1.00 80.31 188 GLY A N 1
ATOM 1370 C CA . GLY A 1 188 ? -25.567 11.417 -10.419 1.00 80.31 188 GLY A CA 1
ATOM 1371 C C . GLY A 1 188 ? -26.068 11.269 -11.859 1.00 80.31 188 GLY A C 1
ATOM 1372 O O . GLY A 1 188 ? -27.282 11.159 -12.040 1.00 80.31 188 GLY A O 1
ATOM 1373 N N . GLN A 1 189 ? -25.189 11.206 -12.869 1.00 86.31 189 GLN A N 1
ATOM 1374 C CA . GLN A 1 189 ? -25.599 10.974 -14.257 1.00 86.31 189 GLN A CA 1
ATOM 1375 C C . GLN A 1 189 ? -26.186 9.577 -14.454 1.00 86.31 189 GLN A C 1
ATOM 1377 O O . GLN A 1 189 ? -25.693 8.594 -13.900 1.00 86.31 189 GLN A O 1
ATOM 1382 N N . LEU A 1 190 ? -27.224 9.499 -15.287 1.00 85.88 190 LEU A N 1
ATOM 1383 C CA . LEU A 1 190 ? -27.812 8.242 -15.724 1.00 85.88 190 LEU A CA 1
ATOM 1384 C C . LEU A 1 190 ? -27.228 7.825 -17.069 1.00 85.88 190 LEU A C 1
ATOM 1386 O O . LEU A 1 190 ? -27.059 8.635 -17.984 1.00 85.88 190 LEU A O 1
ATOM 1390 N N . LEU A 1 191 ? -26.969 6.534 -17.189 1.00 87.31 191 LEU A N 1
ATOM 1391 C CA . LEU A 1 191 ? -26.460 5.911 -18.395 1.00 87.31 191 LEU A CA 1
ATOM 1392 C C . LEU A 1 191 ? -27.126 4.561 -18.616 1.00 87.31 191 LEU A C 1
ATOM 1394 O O . LEU A 1 191 ? -27.629 3.934 -17.687 1.00 87.31 191 LEU A O 1
ATOM 1398 N N . VAL A 1 192 ? -27.121 4.110 -19.860 1.00 87.31 192 VAL A N 1
ATOM 1399 C CA . VAL A 1 192 ? -27.598 2.781 -20.229 1.00 87.31 192 VAL A CA 1
ATOM 1400 C C . VAL A 1 192 ? -26.402 1.885 -20.487 1.00 87.31 192 VAL A C 1
ATOM 1402 O O . VAL A 1 192 ? -25.604 2.159 -21.384 1.00 87.31 192 VAL A O 1
ATOM 1405 N N . VAL A 1 193 ? -26.298 0.796 -19.729 1.00 86.06 193 VAL A N 1
ATOM 1406 C CA . VAL A 1 193 ? -25.262 -0.221 -19.916 1.00 86.06 193 VAL A CA 1
ATOM 1407 C C . VAL A 1 193 ? -25.623 -1.087 -21.125 1.00 86.06 193 VAL A C 1
ATOM 1409 O O . VAL A 1 193 ? -26.740 -1.600 -21.235 1.00 86.06 193 VAL A O 1
ATOM 1412 N N . ARG A 1 194 ? -24.678 -1.230 -22.059 1.00 82.44 194 ARG A N 1
ATOM 1413 C CA . ARG A 1 194 ? -24.815 -2.006 -23.303 1.00 82.44 194 ARG A CA 1
ATOM 1414 C C . ARG A 1 194 ? -23.998 -3.291 -23.277 1.00 82.44 194 ARG A C 1
ATOM 1416 O O . ARG A 1 194 ? -24.482 -4.305 -23.776 1.00 82.44 194 ARG A O 1
ATOM 1423 N N . LYS A 1 195 ? -22.784 -3.254 -22.719 1.00 82.56 195 LYS A N 1
ATOM 1424 C CA . LYS A 1 195 ? -21.911 -4.429 -22.575 1.00 82.56 195 LYS A CA 1
ATOM 1425 C C . LYS A 1 195 ? -21.196 -4.411 -21.233 1.00 82.56 195 LYS A C 1
ATOM 1427 O O . LYS A 1 195 ? -20.905 -3.345 -20.699 1.00 82.56 195 LYS A O 1
ATOM 1432 N N . LYS A 1 196 ? -20.883 -5.597 -20.720 1.00 82.00 196 LYS A N 1
ATOM 1433 C CA . LYS A 1 196 ? -20.082 -5.791 -19.511 1.00 82.00 196 LYS A CA 1
ATOM 1434 C C . LYS A 1 196 ? -18.910 -6.697 -19.869 1.00 82.00 196 LYS A C 1
ATOM 1436 O O . LYS A 1 196 ? -19.142 -7.770 -20.414 1.00 82.00 196 LYS A O 1
ATOM 1441 N N . ALA A 1 197 ? -17.684 -6.253 -19.621 1.00 71.44 197 ALA A N 1
ATOM 1442 C CA . ALA A 1 197 ? -16.506 -7.102 -19.717 1.00 71.44 197 ALA A CA 1
ATOM 1443 C C . ALA A 1 197 ? -16.175 -7.687 -18.337 1.00 71.44 197 ALA A C 1
ATOM 1445 O O . ALA A 1 197 ? -16.332 -7.009 -17.318 1.00 71.44 197 ALA A O 1
ATOM 1446 N N . ASP A 1 198 ? -15.646 -8.911 -18.313 1.00 62.50 198 ASP A N 1
ATOM 1447 C CA . ASP A 1 198 ? -15.198 -9.589 -17.083 1.00 62.50 198 ASP A CA 1
ATOM 1448 C C . ASP A 1 198 ? -14.043 -8.850 -16.386 1.00 62.50 198 ASP A C 1
ATOM 1450 O O . ASP A 1 198 ? -13.764 -9.057 -15.210 1.00 62.50 198 ASP A O 1
ATOM 1454 N N . SER A 1 199 ? -13.397 -7.925 -17.100 1.00 61.31 199 SER A N 1
ATOM 1455 C CA . SER A 1 199 ? -12.360 -7.028 -16.590 1.00 61.31 199 SER A CA 1
ATOM 1456 C C . SER A 1 199 ? -12.883 -5.905 -15.685 1.00 61.31 199 SER A C 1
ATOM 1458 O O . SER A 1 199 ? -12.094 -5.071 -15.245 1.00 61.31 199 SER A O 1
ATOM 1460 N N . GLY A 1 200 ? -14.197 -5.826 -15.446 1.00 72.94 200 GLY A N 1
ATOM 1461 C CA . GLY A 1 200 ? -14.811 -4.751 -14.662 1.00 72.94 200 GLY A CA 1
ATOM 1462 C C . GLY A 1 200 ? -15.017 -3.445 -15.438 1.00 72.94 200 GLY A C 1
ATOM 1463 O O . GLY A 1 200 ? -15.399 -2.442 -14.841 1.00 72.94 200 GLY A O 1
ATOM 1464 N N . TRP A 1 201 ? -14.805 -3.445 -16.759 1.00 81.50 201 TRP A N 1
ATOM 1465 C CA . TRP A 1 201 ? -15.140 -2.330 -17.650 1.00 81.50 201 TRP A CA 1
ATOM 1466 C C . TRP A 1 201 ? -16.465 -2.584 -18.354 1.00 81.50 201 TRP A C 1
ATOM 1468 O O . TRP A 1 201 ? -16.684 -3.649 -18.932 1.00 81.50 201 TRP A O 1
ATOM 1478 N N . TRP A 1 202 ? -17.353 -1.601 -18.328 1.00 86.50 202 TRP A N 1
ATOM 1479 C CA . TRP A 1 202 ? -18.656 -1.661 -18.974 1.00 86.50 202 TRP A CA 1
ATOM 1480 C C . TRP A 1 202 ? -18.745 -0.615 -20.078 1.00 86.50 202 TRP A C 1
ATOM 1482 O O . TRP A 1 202 ? -18.194 0.473 -19.971 1.00 86.50 202 TRP A O 1
ATOM 1492 N N . GLU A 1 203 ? -19.435 -0.958 -21.157 1.00 85.50 203 GLU A N 1
ATOM 1493 C CA . GLU A 1 203 ? -19.736 -0.041 -22.249 1.00 85.50 203 GLU A CA 1
ATOM 1494 C C . GLU A 1 203 ? -21.159 0.461 -22.063 1.00 85.50 203 GLU A C 1
ATOM 1496 O O . GLU A 1 203 ? -22.083 -0.331 -21.839 1.00 85.50 203 GLU A O 1
ATOM 1501 N N . GLY A 1 204 ? -21.362 1.763 -22.197 1.00 87.75 204 GLY A N 1
ATOM 1502 C CA . GLY A 1 204 ? -22.690 2.343 -22.090 1.00 87.75 204 GLY A CA 1
ATOM 1503 C C . GLY A 1 204 ? -22.778 3.730 -22.688 1.00 87.75 204 GLY A C 1
ATOM 1504 O O . GLY A 1 204 ? -21.820 4.255 -23.250 1.00 87.75 204 GLY A O 1
ATOM 1505 N N . GLU A 1 205 ? -23.980 4.283 -22.614 1.00 86.88 205 GLU A N 1
ATOM 1506 C CA . GLU A 1 205 ? -24.363 5.513 -23.296 1.00 86.88 205 GLU A CA 1
ATOM 1507 C C . GLU A 1 205 ? -25.063 6.455 -22.313 1.00 86.88 205 GLU A C 1
ATOM 1509 O O . GLU A 1 205 ? -26.015 6.049 -21.637 1.00 86.88 205 GLU A O 1
ATOM 1514 N N . LEU A 1 206 ? -24.589 7.702 -22.215 1.00 86.56 206 LEU A N 1
ATOM 1515 C CA . LEU A 1 206 ? -25.186 8.712 -21.337 1.00 86.56 206 LEU A CA 1
ATOM 1516 C C . LEU A 1 206 ? -26.601 9.071 -21.806 1.00 86.56 206 LEU A C 1
ATOM 1518 O O . LEU A 1 206 ? -26.841 9.362 -22.980 1.00 86.56 206 LEU A O 1
ATOM 1522 N N . GLN A 1 207 ? -27.539 9.126 -20.863 1.00 76.62 207 GLN A N 1
ATOM 1523 C CA . GLN A 1 207 ? -28.901 9.599 -21.104 1.00 76.62 207 GLN A CA 1
ATOM 1524 C C . GLN A 1 207 ? -28.933 11.129 -20.968 1.00 76.62 207 GLN A C 1
ATOM 1526 O O . GLN A 1 207 ? -29.171 11.669 -19.889 1.00 76.62 207 GLN A O 1
ATOM 1531 N N . ALA A 1 208 ? -28.670 11.849 -22.060 1.00 65.94 208 ALA A N 1
ATOM 1532 C CA . ALA A 1 208 ? -28.750 13.310 -22.085 1.00 65.94 208 ALA A CA 1
ATOM 1533 C C . ALA A 1 208 ? -30.122 13.800 -22.587 1.00 65.94 208 ALA A C 1
ATOM 1535 O O . ALA A 1 208 ? -30.599 13.379 -23.642 1.00 65.94 208 ALA A O 1
ATOM 1536 N N . LYS A 1 209 ? -30.730 14.768 -21.884 1.00 55.12 209 LYS A N 1
ATOM 1537 C CA . LYS A 1 209 ? -31.934 15.501 -22.329 1.00 55.12 209 LYS A CA 1
ATOM 1538 C C . LYS A 1 209 ? -31.594 16.562 -23.395 1.00 55.12 209 LYS A C 1
ATOM 1540 O O . LYS A 1 209 ? -31.791 17.750 -23.167 1.00 55.12 209 LYS A O 1
ATOM 1545 N N . GLY A 1 210 ? -31.063 16.142 -24.546 1.00 53.72 210 GLY A N 1
ATOM 1546 C CA . GLY A 1 210 ? -30.864 17.030 -25.706 1.00 53.72 210 GLY A CA 1
ATOM 1547 C C . GLY A 1 210 ? -29.427 17.486 -25.996 1.00 53.72 210 GLY A C 1
ATOM 1548 O O . GLY A 1 210 ? -29.241 18.487 -26.680 1.00 53.72 210 GLY A O 1
ATOM 1549 N N . ARG A 1 211 ? -28.399 16.764 -25.533 1.00 50.19 211 ARG A N 1
ATOM 1550 C CA . ARG A 1 211 ? -27.026 16.881 -26.071 1.00 50.19 211 ARG A CA 1
ATOM 1551 C C . ARG A 1 211 ? -26.552 15.543 -26.627 1.00 50.19 211 ARG A C 1
ATOM 1553 O O . ARG A 1 211 ? -27.133 14.508 -26.312 1.00 50.19 211 ARG A O 1
ATOM 1560 N N . ALA A 1 212 ? -25.529 15.607 -27.482 1.00 56.25 212 ALA A N 1
ATOM 1561 C CA . ALA A 1 212 ? -24.939 14.480 -28.198 1.00 56.25 212 ALA A CA 1
ATOM 1562 C C . ALA A 1 212 ? -24.822 13.222 -27.319 1.00 56.25 212 ALA A C 1
ATOM 1564 O O . ALA A 1 212 ? -24.314 13.283 -26.199 1.00 56.25 212 ALA A O 1
ATOM 1565 N N . ARG A 1 213 ? -25.307 12.092 -27.846 1.00 65.75 213 ARG A N 1
ATOM 1566 C CA . ARG A 1 213 ? -25.193 10.766 -27.230 1.00 65.75 213 ARG A CA 1
ATOM 1567 C C . ARG A 1 213 ? -23.714 10.401 -27.128 1.00 65.75 213 ARG A C 1
ATOM 1569 O O . ARG A 1 213 ? -23.102 10.037 -28.126 1.00 65.75 213 ARG A O 1
ATOM 1576 N N . GLN A 1 214 ? -23.135 10.555 -25.942 1.00 79.88 214 GLN A N 1
ATOM 1577 C CA . GLN A 1 214 ? -21.771 10.113 -25.670 1.00 79.88 214 GLN A CA 1
ATOM 1578 C C . GLN A 1 214 ? -21.815 8.660 -25.200 1.00 79.88 214 GLN A C 1
ATOM 1580 O O . GLN A 1 214 ? -22.526 8.326 -24.249 1.00 79.88 214 GLN A O 1
ATOM 1585 N N . SER A 1 215 ? -21.068 7.805 -25.891 1.00 85.06 215 SER A N 1
ATOM 1586 C CA . SER A 1 215 ? -20.925 6.386 -25.580 1.00 85.06 215 SER A CA 1
ATOM 1587 C C . SER A 1 215 ? -19.458 6.030 -25.421 1.00 85.06 215 SER A C 1
ATOM 1589 O O . SER A 1 215 ? -18.624 6.544 -26.162 1.00 85.06 215 SER A O 1
ATOM 1591 N N . GLY A 1 216 ? -19.159 5.113 -24.510 1.00 87.31 216 GLY A N 1
ATOM 1592 C CA . GLY A 1 216 ? -17.801 4.629 -24.310 1.00 87.31 216 GLY A CA 1
ATOM 1593 C C . GLY A 1 216 ? -17.698 3.672 -23.135 1.00 87.31 216 GLY A C 1
ATOM 1594 O O . GLY A 1 216 ? -18.694 3.331 -22.486 1.00 87.31 216 GLY A O 1
ATOM 1595 N N . TRP A 1 217 ? -16.471 3.236 -22.878 1.00 87.06 217 TRP A N 1
ATOM 1596 C CA . TRP A 1 217 ? -16.135 2.367 -21.763 1.00 87.06 217 TRP A CA 1
ATOM 1597 C C . TRP A 1 217 ? -15.954 3.165 -20.481 1.00 87.06 217 TRP A C 1
ATOM 1599 O O . TRP A 1 217 ? -15.264 4.181 -20.446 1.00 87.06 217 TRP A O 1
ATOM 1609 N N . PHE A 1 218 ? -16.523 2.666 -19.401 1.00 83.81 218 PHE A N 1
ATOM 1610 C CA . PHE A 1 218 ? -16.315 3.196 -18.068 1.00 83.81 218 PHE A CA 1
ATOM 1611 C C . PHE A 1 218 ? -16.150 2.039 -17.079 1.00 83.81 218 PHE A C 1
ATOM 1613 O O . PHE A 1 218 ? -16.548 0.905 -17.360 1.00 83.81 218 PHE A O 1
ATOM 1620 N N . PRO A 1 219 ? -15.571 2.292 -15.905 1.00 80.62 219 PRO A N 1
ATOM 1621 C CA . PRO A 1 219 ? -15.389 1.254 -14.908 1.00 80.62 219 PRO A CA 1
ATOM 1622 C C . PRO A 1 219 ? -16.677 0.990 -14.125 1.00 80.62 219 PRO A C 1
ATOM 1624 O O . PRO A 1 219 ? -17.354 1.918 -13.679 1.00 80.62 219 PRO A O 1
ATOM 1627 N N . ALA A 1 220 ? -16.994 -0.284 -13.907 1.00 80.81 220 ALA A N 1
ATOM 1628 C CA . ALA A 1 220 ? -18.198 -0.716 -13.200 1.00 80.81 220 ALA A CA 1
ATOM 1629 C C . ALA A 1 220 ? -18.270 -0.203 -11.752 1.00 80.81 220 ALA A C 1
ATOM 1631 O O . ALA A 1 220 ? -19.358 0.011 -11.229 1.00 80.81 220 ALA A O 1
ATOM 1632 N N . THR A 1 221 ? -17.126 0.036 -11.111 1.00 76.38 221 THR A N 1
ATOM 1633 C CA . THR A 1 221 ? -17.034 0.548 -9.734 1.00 76.38 221 THR A CA 1
ATOM 1634 C C . THR A 1 221 ? -17.547 1.971 -9.565 1.00 76.38 221 THR A C 1
ATOM 1636 O O . THR A 1 221 ? -17.932 2.357 -8.465 1.00 76.38 221 THR A O 1
ATOM 1639 N N . TYR A 1 222 ? -17.621 2.739 -10.652 1.00 76.06 222 TYR A N 1
ATOM 1640 C CA . TYR A 1 222 ? -18.097 4.120 -10.628 1.00 76.06 222 TYR A CA 1
ATOM 1641 C C . TYR A 1 222 ? -19.601 4.228 -10.864 1.00 76.06 222 TYR A C 1
ATOM 1643 O O . TYR A 1 222 ? -20.136 5.338 -10.877 1.00 76.06 222 TYR A O 1
ATOM 1651 N N . VAL A 1 223 ? -20.307 3.107 -11.041 1.00 82.31 223 VAL A N 1
ATOM 1652 C CA . VAL A 1 223 ? -21.737 3.099 -11.346 1.00 82.31 223 VAL A CA 1
ATOM 1653 C C . VAL A 1 223 ? -22.506 2.093 -10.493 1.00 82.31 223 VAL A C 1
ATOM 1655 O O . VAL A 1 223 ? -22.001 1.048 -10.098 1.00 82.31 223 VAL A O 1
ATOM 1658 N N . LYS A 1 224 ? -23.782 2.384 -10.251 1.00 83.12 224 LYS A N 1
ATOM 1659 C CA . LYS A 1 224 ? -24.738 1.470 -9.625 1.00 83.12 224 LYS A CA 1
ATOM 1660 C C . LYS A 1 224 ? -25.834 1.124 -10.621 1.00 83.12 224 LYS A C 1
ATOM 1662 O O . LYS A 1 224 ? -26.510 2.023 -11.113 1.00 83.12 224 LYS A O 1
ATOM 1667 N N . VAL A 1 225 ? -26.034 -0.162 -10.908 1.00 81.56 225 VAL A N 1
ATOM 1668 C CA . VAL A 1 225 ? -27.135 -0.619 -11.772 1.00 81.56 225 VAL A CA 1
ATOM 1669 C C . VAL A 1 225 ? -28.445 -0.587 -10.990 1.00 81.56 225 VAL A C 1
ATOM 1671 O O . VAL A 1 225 ? -28.537 -1.143 -9.896 1.00 81.56 225 VAL A O 1
ATOM 1674 N N . GLY A 1 226 ? -29.462 0.067 -11.548 1.00 65.88 226 GLY A N 1
ATOM 1675 C CA . GLY A 1 226 ? -30.809 0.085 -10.991 1.00 65.88 226 GLY A CA 1
ATOM 1676 C C . GLY A 1 226 ? -31.519 -1.241 -11.249 1.00 65.88 226 GLY A C 1
ATOM 1677 O O . GLY A 1 226 ? -32.120 -1.432 -12.303 1.00 65.88 226 GLY A O 1
ATOM 1678 N N . GLY A 1 227 ? -31.459 -2.162 -10.288 1.00 46.72 227 GLY A N 1
ATOM 1679 C CA . GLY A 1 227 ? -32.347 -3.321 -10.246 1.00 46.72 227 GLY A CA 1
ATOM 1680 C C . GLY A 1 227 ? -33.746 -2.889 -9.809 1.00 46.72 227 GLY A C 1
ATOM 1681 O O . GLY A 1 227 ? -33.900 -2.245 -8.773 1.00 46.72 227 GLY A O 1
ATOM 1682 N N . GLY A 1 228 ? -34.763 -3.226 -10.604 1.00 37.28 228 GLY A N 1
ATOM 1683 C CA . GLY A 1 228 ? -36.161 -3.103 -10.197 1.00 37.28 228 GLY A CA 1
ATOM 1684 C C . GLY A 1 228 ? -36.409 -3.814 -8.864 1.00 37.28 228 GLY A C 1
ATOM 1685 O O . GLY A 1 228 ? -35.821 -4.859 -8.596 1.00 37.28 228 GLY A O 1
ATOM 1686 N N . GLY A 1 229 ? -37.257 -3.210 -8.034 1.00 31.16 229 GLY A N 1
ATOM 1687 C CA . GLY A 1 229 ? -37.499 -3.631 -6.661 1.00 31.16 229 GLY A CA 1
ATOM 1688 C C . GLY A 1 229 ? -37.829 -5.115 -6.494 1.00 31.16 229 GLY A C 1
ATOM 1689 O O . GLY A 1 229 ? -38.760 -5.636 -7.108 1.00 31.16 229 GLY A O 1
ATOM 1690 N N . GLY A 1 230 ? -37.125 -5.751 -5.560 1.00 28.39 230 GLY A N 1
ATOM 1691 C CA . GLY A 1 230 ? -37.767 -6.689 -4.652 1.00 28.39 230 GLY A CA 1
ATOM 1692 C C . GLY A 1 230 ? -38.591 -5.872 -3.661 1.00 28.39 230 GLY A C 1
ATOM 1693 O O . GLY A 1 230 ? -38.048 -5.078 -2.898 1.00 28.39 230 GLY A O 1
ATOM 1694 N N . ARG A 1 231 ? -39.914 -6.012 -3.739 1.00 38.06 231 ARG A N 1
ATOM 1695 C CA . ARG A 1 231 ? -40.838 -5.630 -2.672 1.00 38.06 231 ARG A CA 1
ATOM 1696 C C . ARG A 1 231 ? -40.470 -6.414 -1.413 1.00 38.06 231 ARG A C 1
ATOM 1698 O O . ARG A 1 231 ? -40.567 -7.629 -1.453 1.00 38.06 231 ARG A O 1
ATOM 1705 N N . GLU A 1 232 ? -40.216 -5.726 -0.311 1.00 32.62 232 GLU A N 1
ATOM 1706 C CA . GLU A 1 232 ? -40.830 -6.072 0.972 1.00 32.62 232 GLU A CA 1
ATOM 1707 C C . GLU A 1 232 ? -41.300 -4.761 1.601 1.00 32.62 232 GLU A C 1
ATOM 1709 O O . GLU A 1 232 ? -40.533 -3.972 2.143 1.00 32.62 232 GLU A O 1
ATOM 1714 N N . GLY A 1 233 ? -42.583 -4.470 1.392 1.00 35.56 233 GLY A N 1
ATOM 1715 C CA . GLY A 1 233 ? -43.318 -3.527 2.216 1.00 35.56 233 GLY A CA 1
ATOM 1716 C C . GLY A 1 233 ? -44.090 -4.308 3.274 1.00 35.56 233 GLY A C 1
ATOM 1717 O O . GLY A 1 233 ? -44.620 -5.374 2.970 1.00 35.56 233 GLY A O 1
ATOM 1718 N N . GLY A 1 234 ? -44.185 -3.725 4.470 1.00 31.16 234 GLY A N 1
ATOM 1719 C CA . GLY A 1 234 ? -45.017 -4.182 5.589 1.00 31.16 234 GLY A CA 1
ATOM 1720 C C . GLY A 1 234 ? -44.153 -4.537 6.795 1.00 31.16 234 GLY A C 1
ATOM 1721 O O . GLY A 1 234 ? -43.670 -5.651 6.888 1.00 31.16 234 GLY A O 1
ATOM 1722 N N . PHE A 1 235 ? -43.778 -3.601 7.673 1.00 40.84 235 PHE A N 1
ATOM 1723 C CA . PHE A 1 235 ? -44.628 -3.089 8.760 1.00 40.84 235 PHE A CA 1
ATOM 1724 C C . PHE A 1 235 ? -45.504 -4.181 9.387 1.00 40.84 235 PHE A C 1
ATOM 1726 O O . PHE A 1 235 ? -46.527 -4.538 8.812 1.00 40.84 235 PHE A O 1
ATOM 1733 N N . GLN A 1 236 ? -45.187 -4.587 10.615 1.00 38.19 236 GLN A N 1
ATOM 1734 C CA . GLN A 1 236 ? -45.989 -4.204 11.778 1.00 38.19 236 GLN A CA 1
ATOM 1735 C C . GLN A 1 236 ? -45.251 -4.508 13.092 1.00 38.19 236 GLN A C 1
ATOM 1737 O O . GLN A 1 236 ? -44.546 -5.502 13.199 1.00 38.19 236 GLN A O 1
ATOM 1742 N N . LYS A 1 237 ? -45.419 -3.538 13.998 1.00 42.69 237 LYS A N 1
ATOM 1743 C CA . LYS A 1 237 ? -45.335 -3.520 15.466 1.00 42.69 237 LYS A CA 1
ATOM 1744 C C . LYS A 1 237 ? -44.948 -4.800 16.200 1.00 42.69 237 LYS A C 1
ATOM 1746 O O . LYS A 1 237 ? -45.624 -5.825 15.988 1.00 42.69 237 LYS A O 1
#

Solvent-accessible surface area (backbone atoms only — not comparable to full-atom values): 13425 Å² total; per-residue (Å²): 131,90,77,76,82,65,82,87,46,57,58,36,52,48,39,29,50,21,16,45,71,48,36,47,68,62,35,52,52,42,50,74,74,63,39,58,64,66,33,59,50,100,55,43,36,31,22,53,38,34,3,27,67,57,65,21,47,70,29,33,49,53,40,48,76,72,64,35,67,56,70,49,50,25,32,68,92,76,34,22,34,28,28,51,33,42,7,17,45,72,34,33,42,66,42,38,54,50,40,49,74,69,64,39,66,69,75,54,54,28,66,85,66,44,29,27,53,54,35,2,56,75,58,65,21,62,67,23,30,45,54,60,61,64,57,74,81,71,88,76,58,75,74,87,73,85,85,66,84,80,77,63,84,80,87,74,88,70,90,67,91,72,71,93,64,75,41,45,26,34,23,72,39,72,42,81,52,87,48,90,58,31,36,62,38,50,55,71,41,46,27,34,45,76,47,78,46,97,80,39,40,26,31,30,34,48,69,57,99,81,56,84,80,51,60,22,37,34,51,46,74,40,42,45,72,66,71,80,80,80,84,83,82,78,89,80,134

InterPro domains:
  IPR001452 SH3 domain [PF07653] (169-225)
  IPR001452 SH3 domain [PR00452] (167-177)
  IPR001452 SH3 domain [PR00452] (181-196)
  IPR001452 SH3 domain [PR00452] (198-207)
  IPR001452 SH3 domain [PR00452] (214-226)
  IPR001452 SH3 domain [PS50002] (16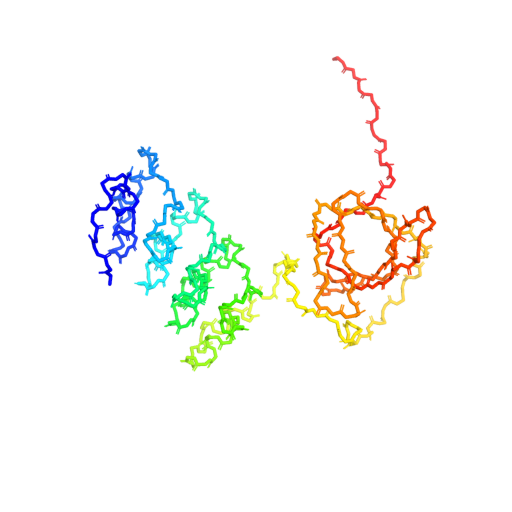4-228)
  IPR001452 SH3 domain [SM00326] (167-227)
  IPR002110 Ankyrin repeat [PF12796] (77-133)
  IPR002110 Ankyrin repeat [PF13637] (15-63)
  IPR002110 Ankyrin repeat [PS50088] (15-42)
  IPR002110 Ankyrin repeat [PS50088] (43-75)
  IPR002110 Ankyrin repeat [PS50088] (79-111)
  IPR002110 Ankyrin repeat [SM00248] (10-39)
  IPR002110 Ankyrin repeat [SM00248] (43-72)
  IPR002110 Ankyrin repeat [SM00248] (79-108)
  IPR036028 SH3-like domain superfamily [SSF50044] (160-225)
  IPR036770 Ankyrin repeat-containing domain superfamily [G3DSA:1.25.40.20] (4-77)
  IPR036770 Ankyrin repeat-containing domain superfamily [G3DSA:1.25.40.20] (78-137)
  IPR036770 Ankyrin repeat-containing domain superfamily [SSF48403] (13-133)

pLDDT: mean 76.71, std 18.51, range [28.39, 95.56]

Nearest PDB structures (foldseek):
  6gbu-assembly1_B  TM=9.548E-01  e=4.913E-07  Homo sapiens
  4cz2-assembly1_D  TM=9.489E-01  e=1.203E-05  Homo sapiens
  2b0o-assembly3_H  TM=8.783E-01  e=1.829E-05  Homo sapiens
  2b0o-assembly3_F  TM=8.836E-01  e=5.797E-05  Homo sapiens
  2b0o-assembly3_G  TM=8.403E-01  e=6.109E-05  Homo sapiens

Mean predicted aligned error: 16.13 Å

Foldseek 3Di:
DPPDDPVPQPLQVQLLVCLLVLVLVSNVVSVVVPRDLCDADPQSDGSLLNNLQNLNLNSNLVSLVSPYPQARFTHVVVFRDGSLLNNLLVLSQSSNLSSLVSPRDQCDATNVRDGSLNSNVVSVSVNSNVSSVVSPPDDDPDDPDDDDPPLDDDDDDDDDPDDPDQWKKFFCDFDDDPDLQADTDHHGWIWTWDAADPSQKTWIWTDDPDDDTDIHIDGNVRIDTDDDDDDDDDDDD

Sequence (237 aa):
MDLSPDEENFQGRLLHLAALWDNLELLQELLATGAEVDARDGYMRSALHAAALAERSSCLIALCDAGADVNAKSNQETGGKTALHIAAERGHVENVKALLKAGADQTVINSDGDTALVLAERGRHRHAALALREAKGGGGGGAGGARPASAARRDSGRDSATRRKHEVAQALANYTATSSEQLSLVKGQLLVVRKKADSGWWEGELQAKGRARQSGWFPATYVK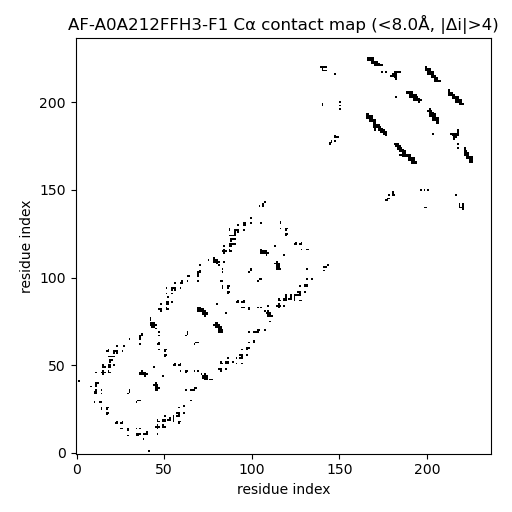VGGGGGREGGFQK

Organism: NCBI:txid278856

Secondary structure (DSSP, 8-state):
------GGGHHHHHHHHHHHHT-HHHHHHHHHTT--TT-B-TTS-BHHHHHHHTT-HHHHHHHHHTT--TTPPPPGGGTS--HHHHHHHHT-HHHHHHHHHTT--TT-B-TTS-BHHHHHHHTT-HHHHHHHHHTTTS-----SS---STT---------------EEEEESS-B--SSTTB--B-TT-EEEEEEE-TTSEEEEEE--SSS---EEEEEGGGEEE-PPP--------